Protein AF-A0A954YFP0-F1 (afdb_monomer)

pLDDT: mean 92.9, std 5.34, range [71.69, 98.5]

Sequence (190 aa):
MIELIEVSQQFAGTQALDRLSLRVAPGQTTVLIGPSGCGKSTVLRLVAGLLTPTAGEVRVASELLRADNLLALRRRMGYVIQEGGLFPHLKVERNVSLMARRLGWSQDSITQRIDALCALTHFPADLLTRYPAELSGGQRQRVSLMRALMLDPDILLFDEPLGALDPMVRFEVQQELKSVFETLQKTVLL

Nearest PDB structures (foldseek):
  4mki-assembly1_B  TM=9.103E-01  e=3.342E-15  Caldanaerobacter subterraneus subsp. tengcongensis MB4
  4rfs-assembly1_B  TM=9.242E-01  e=3.417E-13  Levilactobacillus brevis
  4hzi-assembly1_A  TM=8.418E-01  e=1.829E-12  Leptospira interrogans serovar Copenhageni str. Fiocruz L1-130
  1ji0-assembly1_A  TM=8.879E-01  e=1.307E-11  Thermotoga maritima
  4hzu-assembly1_A  TM=9.055E-01  e=9.788E-12  Levilactobacillus brevis

Foldseek 3Di:
DKWWAQFWADDPRRTLDGGDTDDFDFLDADEDDDDPSNCQVVVLCVQLVVDDTPDTFIDDPNHTDDPVCNVVQNLQEQEQAPLLPFDQPDFLLCSQCVVVVVVPHDPVLSVVLVVVLCVLLVADPVRRRPGPVPDDSLNSLSSSVSSSCSSPHLEYEYHPSLVPDDPVSSVVNVVSVVVSSVVSSHGYYD

Secondary structure (DSSP, 8-state):
-EEEEEEEEEETTEEEEEEEEEEE-TT-EE-----TTSSHHHHHHHHTTSS--SEEEEEETTEE--TTTHHHHHHTEEEE-GGGG--TTS-HHHHHHHHHHHTT--HHHHHHHHHHHHHHHT--GGGGGS-GGGS-HHHHHHHHHHHHHTT--SEEEESSTTTTS-HHHHHHHHHHHHHHHHHH--EEE-

Solvent-accessible surface area (backbone atoms only — not comparable to full-atom values): 10460 Å² total; per-residue (Å²): 64,42,38,33,44,46,27,20,35,66,57,98,85,44,76,55,38,77,55,42,66,48,78,43,59,67,47,36,80,44,78,71,83,74,66,90,88,66,30,64,65,55,53,53,34,40,76,68,60,76,41,79,66,73,36,60,48,48,29,48,73,86,37,76,71,42,88,88,51,42,69,65,54,47,56,38,40,13,66,30,42,57,93,30,73,70,54,68,92,34,32,41,53,52,50,32,40,46,64,50,54,74,72,64,53,51,71,67,62,49,51,55,50,49,53,54,40,25,65,72,59,73,46,65,74,86,53,36,78,35,39,56,86,80,44,54,67,67,52,40,41,44,49,22,49,37,31,25,47,59,70,65,30,57,32,38,40,38,36,61,73,54,73,87,45,59,75,68,60,32,52,54,54,51,55,51,51,49,53,48,48,70,72,65,50,39,18,32,43,58

Structure (mmCIF, N/CA/C/O backbone):
data_AF-A0A954YFP0-F1
#
_entry.id   AF-A0A954YFP0-F1
#
loop_
_atom_site.group_PDB
_atom_site.id
_atom_site.type_symbol
_atom_site.label_atom_id
_atom_site.label_alt_id
_atom_site.label_comp_id
_atom_site.label_asym_id
_atom_site.label_entity_id
_atom_site.label_seq_id
_atom_site.pdbx_PDB_ins_code
_atom_site.Cartn_x
_atom_site.Cartn_y
_atom_site.Cartn_z
_atom_site.occupancy
_atom_site.B_iso_or_equiv
_atom_site.auth_seq_id
_atom_site.auth_comp_id
_atom_site.auth_asym_id
_atom_site.auth_atom_id
_atom_site.pdbx_PDB_model_num
ATOM 1 N N . MET A 1 1 ? -14.434 -4.688 -2.788 1.00 91.19 1 MET A N 1
ATOM 2 C CA . MET A 1 1 ? -15.223 -4.314 -1.591 1.00 91.19 1 MET A CA 1
ATOM 3 C C . MET A 1 1 ? -14.356 -4.513 -0.363 1.00 91.19 1 MET A C 1
ATOM 5 O O . MET A 1 1 ? -13.660 -5.523 -0.305 1.00 91.19 1 MET A O 1
ATOM 9 N N . ILE A 1 2 ? -14.389 -3.566 0.572 1.00 96.88 2 ILE A N 1
ATOM 10 C CA . ILE A 1 2 ? -13.767 -3.675 1.900 1.00 96.88 2 ILE A CA 1
ATOM 11 C C . ILE A 1 2 ? -14.887 -3.533 2.927 1.00 96.88 2 ILE A C 1
ATOM 13 O O . ILE A 1 2 ? -15.756 -2.675 2.762 1.00 96.88 2 ILE A O 1
ATOM 17 N N . GLU A 1 3 ? -14.879 -4.360 3.963 1.00 97.56 3 GLU A N 1
ATOM 18 C CA . GLU A 1 3 ? -15.872 -4.313 5.030 1.00 97.56 3 GLU A CA 1
ATOM 19 C C . GLU A 1 3 ? -15.207 -4.595 6.381 1.00 97.56 3 GLU A C 1
ATOM 21 O O . GLU A 1 3 ? -14.496 -5.584 6.542 1.00 97.56 3 GLU A O 1
ATOM 26 N N . LEU A 1 4 ? -15.411 -3.702 7.342 1.00 97.94 4 LEU A N 1
ATOM 27 C CA . LEU A 1 4 ? -15.085 -3.889 8.749 1.00 97.94 4 LEU A CA 1
ATOM 28 C C . LEU A 1 4 ? -16.413 -3.994 9.492 1.00 97.94 4 LEU A C 1
ATOM 30 O O . LEU A 1 4 ? -17.282 -3.143 9.297 1.00 97.94 4 LEU A O 1
ATOM 34 N N . ILE A 1 5 ? -16.568 -5.034 10.306 1.00 98.06 5 ILE A N 1
ATOM 35 C CA . ILE A 1 5 ? -17.799 -5.337 11.039 1.00 98.06 5 ILE A CA 1
ATOM 36 C C . ILE A 1 5 ? -17.474 -5.321 12.529 1.00 98.06 5 ILE A C 1
ATOM 38 O O . ILE A 1 5 ? -16.801 -6.231 13.018 1.00 98.06 5 ILE A O 1
ATOM 42 N N . GLU A 1 6 ? -17.942 -4.282 13.227 1.00 97.88 6 GLU A N 1
ATOM 43 C CA . GLU A 1 6 ? -17.778 -4.088 14.676 1.00 97.88 6 GLU A CA 1
ATOM 44 C C . GLU A 1 6 ? -16.324 -4.281 15.145 1.00 97.88 6 GLU A C 1
ATOM 46 O O . GLU A 1 6 ? -16.048 -4.891 16.180 1.00 97.88 6 GLU A O 1
ATOM 51 N N . VAL A 1 7 ? -15.366 -3.782 14.359 1.00 97.75 7 VAL A N 1
ATOM 52 C CA . VAL A 1 7 ? -13.942 -4.028 14.589 1.00 97.75 7 VAL A CA 1
ATOM 53 C C . VAL A 1 7 ? -13.423 -3.196 15.753 1.00 97.75 7 VAL A C 1
ATOM 55 O O . VAL A 1 7 ? -13.444 -1.965 15.719 1.00 97.75 7 VAL A O 1
ATOM 58 N N . SER A 1 8 ? -12.858 -3.876 16.747 1.00 97.38 8 SER A N 1
ATOM 59 C CA . SER A 1 8 ? -12.109 -3.253 17.837 1.00 97.38 8 SER A CA 1
ATOM 60 C C . SER A 1 8 ? -10.636 -3.625 17.757 1.00 97.38 8 SER A C 1
ATOM 62 O O . SER A 1 8 ? -10.276 -4.773 17.472 1.00 97.38 8 SER A O 1
ATOM 64 N N . GLN A 1 9 ? -9.771 -2.666 18.078 1.00 97.06 9 GLN A N 1
ATOM 65 C CA . GLN A 1 9 ? -8.329 -2.873 18.170 1.00 97.06 9 GLN A CA 1
ATOM 66 C C . GLN A 1 9 ? -7.787 -2.257 19.452 1.00 97.06 9 GLN A C 1
ATOM 68 O O . GLN A 1 9 ? -7.984 -1.067 19.706 1.00 97.06 9 GLN A O 1
ATOM 73 N N . GLN A 1 10 ? -7.046 -3.054 20.220 1.00 95.31 10 GLN A N 1
ATOM 74 C CA . GLN A 1 10 ? -6.359 -2.613 21.430 1.00 95.31 10 GLN A CA 1
ATOM 75 C C . GLN A 1 10 ? -4.853 -2.872 21.333 1.00 95.31 10 GLN A C 1
ATOM 77 O O . GLN A 1 10 ? -4.416 -3.863 20.743 1.00 95.31 10 GLN A O 1
ATOM 82 N N . PHE A 1 11 ? -4.060 -1.988 21.935 1.00 93.75 11 PHE A N 1
ATOM 83 C CA . PHE A 1 11 ? -2.613 -2.135 22.088 1.00 93.75 11 PHE A CA 1
ATOM 84 C C . PHE A 1 11 ? -2.238 -1.898 23.546 1.00 93.75 11 PHE A C 1
ATOM 86 O O . PHE A 1 11 ? -2.422 -0.794 24.049 1.00 93.75 11 PHE A O 1
ATOM 93 N N . ALA A 1 12 ? -1.723 -2.930 24.222 1.00 91.00 12 ALA A N 1
ATOM 94 C CA . ALA A 1 12 ? -1.294 -2.851 25.624 1.00 91.00 12 ALA A CA 1
ATOM 95 C C . ALA A 1 12 ? -2.326 -2.170 26.558 1.00 91.00 12 ALA A C 1
ATOM 97 O O . ALA A 1 12 ? -1.966 -1.364 27.409 1.00 91.00 12 ALA A O 1
ATOM 98 N N . GLY A 1 13 ? -3.618 -2.471 26.373 1.00 87.00 13 GLY A N 1
ATOM 99 C CA . GLY A 1 13 ? -4.722 -1.903 27.160 1.00 87.00 13 GLY A CA 1
ATOM 100 C C . GLY A 1 13 ? -5.294 -0.579 26.637 1.00 87.00 13 GLY A C 1
ATOM 101 O O . GLY A 1 13 ? -6.387 -0.196 27.043 1.00 87.00 13 GLY A O 1
ATOM 102 N N . THR A 1 14 ? -4.631 0.093 25.694 1.00 91.56 14 THR A N 1
ATOM 103 C CA . THR A 1 14 ? -5.162 1.299 25.044 1.00 91.56 14 THR A CA 1
ATOM 104 C C . THR A 1 14 ? -6.056 0.919 23.870 1.00 91.56 14 THR A C 1
ATOM 106 O O . THR A 1 14 ? -5.619 0.235 22.940 1.00 91.56 14 THR A O 1
ATOM 109 N N . GLN A 1 15 ? -7.304 1.384 23.884 1.00 92.88 15 GLN A N 1
ATOM 110 C CA . GLN A 1 15 ? -8.250 1.164 22.794 1.00 92.88 15 GLN A CA 1
ATOM 111 C C . GLN A 1 15 ? -7.979 2.134 21.639 1.00 92.88 15 GLN A C 1
ATOM 113 O O . GLN A 1 15 ? -8.185 3.337 21.764 1.00 92.88 15 GLN A O 1
ATOM 118 N N . ALA A 1 16 ? -7.501 1.602 20.512 1.00 94.44 16 ALA A N 1
ATOM 119 C CA . ALA A 1 16 ? -7.231 2.373 19.300 1.00 94.44 16 ALA A CA 1
ATOM 120 C C . ALA A 1 16 ? -8.448 2.449 18.368 1.00 94.44 16 ALA A C 1
ATOM 122 O O . ALA A 1 16 ? -8.596 3.433 17.650 1.00 94.44 16 ALA A O 1
ATOM 123 N N . LEU A 1 17 ? -9.297 1.416 18.366 1.00 96.50 17 LEU A N 1
ATOM 124 C CA . LEU A 1 17 ? -10.583 1.380 17.667 1.00 96.50 17 LEU A CA 1
ATOM 125 C C . LEU A 1 17 ? -11.627 0.717 18.576 1.00 96.50 17 LEU A C 1
ATOM 127 O O . LEU A 1 17 ? -11.336 -0.316 19.188 1.00 96.50 17 LEU A O 1
ATOM 131 N N . ASP A 1 18 ? -12.827 1.293 18.644 1.00 96.25 18 ASP A N 1
ATOM 132 C CA . ASP A 1 18 ? -13.985 0.729 19.348 1.00 96.25 18 ASP A CA 1
ATOM 133 C C . ASP A 1 18 ? -15.116 0.457 18.359 1.00 96.25 18 ASP A C 1
ATOM 135 O O . ASP A 1 18 ? -15.689 1.404 17.822 1.00 96.25 18 ASP A O 1
ATOM 139 N N . ARG A 1 19 ? -15.417 -0.826 18.119 1.00 96.69 19 ARG A N 1
ATOM 140 C CA . ARG A 1 19 ? -16.578 -1.298 17.344 1.00 96.69 19 ARG A CA 1
ATOM 141 C C . ARG A 1 19 ? -16.801 -0.534 16.035 1.00 96.69 19 ARG A C 1
ATOM 143 O O . ARG A 1 19 ? -17.904 -0.111 15.703 1.00 96.69 19 ARG A O 1
ATOM 150 N N . LEU A 1 20 ? -15.730 -0.346 15.269 1.00 97.31 20 LEU A N 1
ATOM 151 C CA . LEU A 1 20 ? -15.788 0.342 13.989 1.00 97.31 20 LEU A CA 1
ATOM 152 C C . LEU A 1 20 ? -16.456 -0.549 12.936 1.00 97.31 20 LEU A C 1
ATOM 154 O O . LEU A 1 20 ? -15.921 -1.597 12.569 1.00 97.31 20 LEU A O 1
ATOM 158 N N . SER A 1 21 ? -17.566 -0.064 12.386 1.00 97.62 21 SER A N 1
ATOM 159 C CA . SER A 1 21 ? -18.214 -0.637 11.208 1.00 97.62 21 SER A CA 1
ATOM 160 C C . SER A 1 21 ? -18.033 0.298 10.007 1.00 97.62 21 SER A C 1
ATOM 162 O O . SER A 1 21 ? -18.412 1.468 10.051 1.00 97.62 21 SER A O 1
ATOM 164 N N . LEU A 1 22 ? -17.417 -0.200 8.932 1.00 96.69 22 LEU A N 1
ATOM 165 C CA . LEU A 1 22 ? -17.101 0.569 7.723 1.00 96.69 22 LEU A CA 1
ATOM 166 C C . LEU A 1 22 ? -17.274 -0.312 6.489 1.00 96.69 22 LEU A C 1
ATOM 168 O O . LEU A 1 22 ? -16.746 -1.418 6.437 1.00 96.69 22 LEU A O 1
ATOM 172 N N . ARG A 1 23 ? -17.933 0.210 5.454 1.00 96.75 23 ARG A N 1
ATOM 173 C CA . ARG A 1 23 ? -18.075 -0.465 4.162 1.00 96.75 23 ARG A CA 1
ATOM 174 C C . ARG A 1 23 ? -17.600 0.436 3.030 1.00 96.75 23 ARG A C 1
ATOM 176 O O . ARG A 1 23 ? -18.064 1.563 2.898 1.00 96.75 23 ARG A O 1
ATOM 183 N N . VAL A 1 24 ? -16.704 -0.084 2.195 1.00 96.25 24 VAL A N 1
ATOM 184 C CA . VAL A 1 24 ? -16.186 0.581 0.991 1.00 96.25 24 VAL A CA 1
ATOM 185 C C . VAL A 1 24 ? -16.615 -0.213 -0.237 1.00 96.25 24 VAL A C 1
ATOM 187 O O . VAL A 1 24 ? -16.258 -1.392 -0.397 1.00 96.25 24 VAL A O 1
ATOM 190 N N . ALA A 1 25 ? -17.396 0.428 -1.106 1.00 93.94 25 ALA A N 1
ATOM 191 C CA . ALA A 1 25 ? -17.883 -0.189 -2.329 1.00 93.94 25 ALA A CA 1
ATOM 192 C C . ALA A 1 25 ? -16.7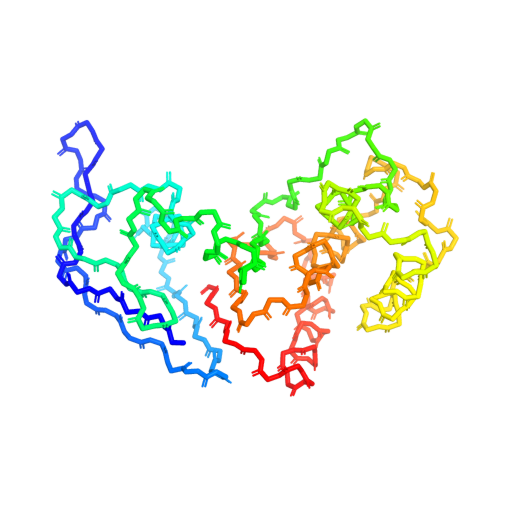39 -0.411 -3.342 1.00 93.94 25 ALA A C 1
ATOM 194 O O . ALA A 1 25 ? -15.752 0.324 -3.333 1.00 93.94 25 ALA A O 1
ATOM 195 N N . PRO A 1 26 ? -16.830 -1.435 -4.212 1.00 93.69 26 PRO A N 1
ATOM 196 C CA . PRO A 1 26 ? -15.885 -1.604 -5.313 1.00 93.69 26 PRO A CA 1
ATOM 197 C C . PRO A 1 26 ? -15.792 -0.351 -6.196 1.00 93.69 26 PRO A C 1
ATOM 199 O O . PRO A 1 26 ? -16.815 0.259 -6.490 1.00 93.69 26 PRO A O 1
ATOM 202 N N . GLY A 1 27 ? -14.579 0.010 -6.623 1.00 91.88 27 GLY A N 1
ATOM 203 C CA . GLY A 1 27 ? -14.341 1.134 -7.543 1.00 91.88 27 GLY A CA 1
ATOM 204 C C . GLY A 1 27 ? -14.566 2.525 -6.940 1.00 91.88 27 GLY A C 1
ATOM 205 O O . GLY A 1 27 ? -14.534 3.519 -7.659 1.00 91.88 27 GLY A O 1
ATOM 206 N N . GLN A 1 28 ? -14.807 2.607 -5.629 1.00 91.75 28 GLN A N 1
ATOM 207 C CA . GLN A 1 28 ? -14.973 3.866 -4.914 1.00 91.75 28 GLN A CA 1
ATOM 208 C C . GLN A 1 28 ? -13.657 4.299 -4.263 1.00 91.75 28 GLN A C 1
ATOM 210 O O . GLN A 1 28 ? -12.921 3.472 -3.720 1.00 91.75 28 GLN A O 1
ATOM 215 N N . THR A 1 29 ? -13.419 5.609 -4.249 1.00 92.00 29 THR A N 1
ATOM 216 C CA . THR A 1 29 ? -12.404 6.249 -3.408 1.00 92.00 29 THR A CA 1
ATOM 217 C C . THR A 1 29 ? -13.037 6.720 -2.103 1.00 92.00 29 THR A C 1
ATOM 219 O O . THR A 1 29 ? -13.922 7.576 -2.115 1.00 92.00 29 THR A O 1
ATOM 222 N N . THR A 1 30 ? -12.571 6.181 -0.979 1.00 94.12 30 THR A N 1
ATOM 223 C CA . THR A 1 30 ? -13.007 6.545 0.374 1.00 94.12 30 THR A CA 1
ATOM 224 C C . THR A 1 30 ? -11.842 7.143 1.151 1.00 94.12 30 THR A C 1
ATOM 226 O O . THR A 1 30 ? -10.769 6.548 1.206 1.00 94.12 30 THR A O 1
ATOM 229 N N . VAL A 1 31 ? -12.070 8.304 1.769 1.00 92.69 31 VAL A N 1
ATO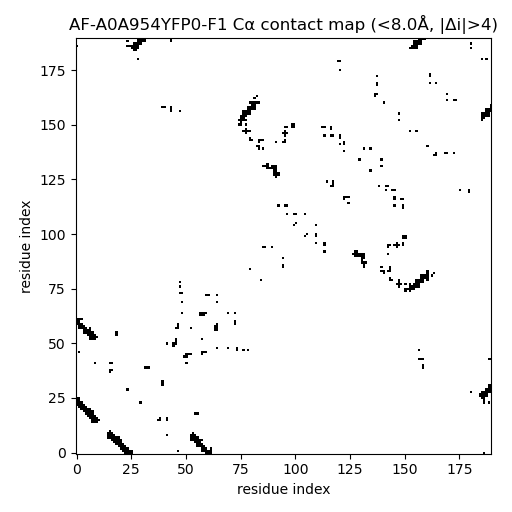M 230 C CA . VAL A 1 31 ? -11.064 9.037 2.552 1.00 92.69 31 VAL A CA 1
ATOM 231 C C . VAL A 1 31 ? -11.420 8.991 4.040 1.00 92.69 31 VAL A C 1
ATOM 233 O O . VAL A 1 31 ? -12.515 9.392 4.432 1.00 92.69 31 VAL A O 1
ATOM 236 N N . LEU A 1 32 ? -10.487 8.541 4.871 1.00 93.06 32 LEU A N 1
ATOM 237 C CA . LEU A 1 32 ? -10.526 8.563 6.325 1.00 93.06 32 LEU A CA 1
ATOM 238 C C . LEU A 1 32 ? -9.911 9.875 6.819 1.00 93.06 32 LEU A C 1
ATOM 240 O O . LEU A 1 32 ? -8.703 10.093 6.752 1.00 93.06 32 LEU A O 1
ATOM 244 N N . ILE A 1 33 ? -10.744 10.759 7.362 1.00 91.50 33 ILE A N 1
ATOM 245 C CA . ILE A 1 33 ? -10.304 12.050 7.899 1.00 91.50 33 ILE A CA 1
ATOM 246 C C . ILE A 1 33 ? -10.414 12.024 9.420 1.00 91.50 33 ILE A C 1
ATOM 248 O O . ILE A 1 33 ? -11.424 11.608 9.979 1.00 91.50 33 ILE A O 1
ATOM 252 N N . GLY A 1 34 ? -9.372 12.499 10.095 1.00 90.44 34 GLY A N 1
ATOM 253 C CA . GLY A 1 34 ? -9.382 12.672 11.541 1.00 90.44 34 GLY A CA 1
ATOM 254 C C . GLY A 1 34 ? -8.023 13.113 12.088 1.00 90.44 34 GLY A C 1
ATOM 255 O O . GLY A 1 34 ? -7.026 13.049 11.357 1.00 90.44 34 GLY A O 1
ATOM 256 N N . PRO A 1 35 ? -7.958 13.549 13.359 1.00 90.00 35 PRO A N 1
ATOM 257 C CA . PRO A 1 35 ? -6.724 13.999 14.004 1.00 90.00 35 PRO A CA 1
ATOM 258 C C . PRO A 1 35 ? -5.595 12.959 13.978 1.00 90.00 35 PRO A C 1
ATOM 260 O O . PRO A 1 35 ? -5.821 11.763 13.764 1.00 90.00 35 PRO A O 1
ATOM 263 N N . SER A 1 36 ? -4.357 13.397 14.216 1.00 85.88 36 SER A N 1
ATOM 264 C CA . SER A 1 36 ? -3.248 12.458 14.424 1.00 85.88 36 SER A CA 1
ATOM 265 C C . SER A 1 36 ? -3.558 11.529 15.605 1.00 85.88 36 SER A C 1
ATOM 267 O O . SER A 1 36 ? -4.124 11.961 16.607 1.00 85.88 36 SER A O 1
ATOM 269 N N . GLY A 1 37 ? -3.250 10.239 15.460 1.00 86.19 37 GLY A N 1
ATOM 270 C CA . GLY A 1 37 ? -3.505 9.230 16.493 1.00 86.19 37 GLY A CA 1
ATOM 271 C C . GLY A 1 37 ? -4.939 8.690 16.578 1.00 86.19 37 GLY A C 1
ATOM 272 O O . GLY A 1 37 ? -5.174 7.774 17.355 1.00 86.19 37 GLY A O 1
ATOM 273 N N . CYS A 1 38 ? -5.892 9.152 15.757 1.00 90.31 38 CYS A N 1
ATOM 274 C CA . CYS A 1 38 ? -7.288 8.683 15.822 1.00 90.31 38 CYS A CA 1
ATOM 275 C C . CYS A 1 38 ? -7.545 7.283 15.215 1.00 90.31 38 CYS A C 1
ATOM 277 O O . CYS A 1 38 ? -8.695 6.894 15.041 1.00 90.31 38 CYS A O 1
ATOM 279 N N . GLY A 1 39 ? -6.497 6.541 14.836 1.00 92.38 39 GLY A N 1
ATOM 280 C CA . GLY A 1 39 ? -6.618 5.154 14.368 1.00 92.38 39 GLY A CA 1
ATOM 281 C C . GLY A 1 39 ? -6.721 4.937 12.850 1.00 92.38 39 GLY A C 1
ATOM 282 O O . GLY A 1 39 ? -6.902 3.798 12.434 1.00 92.38 39 GLY A O 1
ATOM 283 N N . LYS A 1 40 ? -6.541 5.962 12.002 1.00 94.19 40 LYS A N 1
ATOM 284 C CA . LYS A 1 40 ? -6.577 5.822 10.521 1.00 94.19 40 LYS A CA 1
ATOM 285 C C . LYS A 1 40 ? -5.620 4.743 10.000 1.00 94.19 40 LYS A C 1
ATOM 287 O O . LYS A 1 40 ? -6.048 3.782 9.365 1.00 94.19 40 LYS A O 1
ATOM 292 N N . SER A 1 41 ? -4.340 4.841 10.357 1.00 93.12 41 SER A N 1
ATOM 293 C CA . SER A 1 41 ? -3.328 3.845 9.986 1.00 93.12 41 SER A CA 1
ATOM 294 C C . SER A 1 41 ? -3.634 2.468 10.583 1.00 93.12 41 SER A C 1
ATOM 296 O O . SER A 1 41 ? -3.326 1.447 9.975 1.00 93.12 41 SER A O 1
ATOM 298 N N . THR A 1 42 ? -4.293 2.407 11.747 1.00 95.44 42 THR A N 1
ATOM 299 C CA . THR A 1 42 ? -4.762 1.145 12.341 1.00 95.44 42 THR A CA 1
ATOM 300 C C . THR A 1 42 ? -5.808 0.476 11.451 1.00 95.44 42 THR A C 1
ATOM 302 O O . THR A 1 42 ? -5.684 -0.717 11.181 1.00 95.44 42 THR A O 1
ATOM 305 N N . VAL A 1 43 ? -6.783 1.232 10.934 1.00 96.50 43 VAL A N 1
ATOM 306 C CA . VAL A 1 43 ? -7.788 0.728 9.981 1.00 96.50 43 VAL A CA 1
ATOM 307 C C . VAL A 1 43 ? -7.114 0.185 8.721 1.00 96.50 43 VAL A C 1
ATOM 309 O O . VAL A 1 43 ? -7.376 -0.950 8.330 1.00 96.50 43 VAL A O 1
ATOM 312 N N . LEU A 1 44 ? -6.193 0.942 8.119 1.00 96.00 44 LEU A N 1
ATOM 313 C CA . LEU A 1 44 ? -5.474 0.505 6.915 1.00 96.00 44 LEU A CA 1
ATOM 314 C C . LEU A 1 44 ? -4.667 -0.778 7.153 1.00 96.00 44 LEU A C 1
ATOM 316 O O . LEU A 1 44 ? -4.712 -1.702 6.340 1.00 96.00 44 LEU A O 1
ATOM 320 N N . ARG A 1 45 ? -3.969 -0.876 8.290 1.00 94.94 45 ARG A N 1
ATOM 321 C CA . ARG A 1 45 ? -3.190 -2.067 8.663 1.00 94.94 45 ARG A CA 1
ATOM 322 C C . ARG A 1 45 ? -4.070 -3.286 8.935 1.00 94.94 45 ARG A C 1
ATOM 324 O O . ARG A 1 45 ? -3.652 -4.395 8.612 1.00 94.94 45 ARG A O 1
ATOM 331 N N . LEU A 1 46 ? -5.270 -3.102 9.485 1.00 96.50 46 LEU A N 1
ATOM 332 C CA . LEU A 1 46 ? -6.261 -4.172 9.636 1.00 96.50 46 LEU A CA 1
ATOM 333 C C . LEU A 1 46 ? -6.751 -4.670 8.270 1.00 96.50 46 LEU A C 1
ATOM 335 O O . LEU A 1 46 ? -6.750 -5.872 8.025 1.00 96.50 46 LEU A O 1
ATOM 339 N N . VAL A 1 47 ? -7.078 -3.760 7.346 1.00 96.69 47 VAL A N 1
ATOM 340 C CA . VAL A 1 47 ? -7.495 -4.112 5.975 1.00 96.69 47 VAL A CA 1
ATOM 341 C C . VAL A 1 47 ? -6.377 -4.817 5.199 1.00 96.69 47 VAL A C 1
ATOM 343 O O . VAL A 1 47 ? -6.633 -5.800 4.509 1.00 96.69 47 VAL A O 1
ATOM 346 N N . ALA A 1 48 ? -5.124 -4.380 5.356 1.00 95.06 48 ALA A N 1
ATOM 347 C CA . ALA A 1 48 ? -3.946 -5.040 4.781 1.00 95.06 48 ALA A CA 1
ATOM 348 C C . ALA A 1 48 ? -3.606 -6.393 5.452 1.00 95.06 48 ALA A C 1
ATOM 350 O O . ALA A 1 48 ? -2.660 -7.089 5.048 1.00 95.06 48 ALA A O 1
ATOM 351 N N . GLY A 1 49 ? -4.323 -6.746 6.525 1.00 94.69 49 GLY A N 1
ATOM 352 C CA . GLY A 1 49 ? -4.070 -7.915 7.360 1.00 94.69 49 GLY A CA 1
ATOM 353 C C . GLY A 1 49 ? -2.703 -7.891 8.041 1.00 94.69 49 GLY A C 1
ATOM 354 O O . GLY A 1 49 ? -2.115 -8.942 8.273 1.00 94.69 49 GLY A O 1
ATOM 355 N N . LEU A 1 50 ? -2.125 -6.709 8.266 1.00 93.44 50 LEU A N 1
ATOM 356 C CA . LEU A 1 50 ? -0.900 -6.512 9.052 1.00 93.44 50 LEU A CA 1
ATOM 357 C C . LEU A 1 50 ? -1.178 -6.558 10.558 1.00 93.44 50 LEU A C 1
ATOM 359 O O . LEU A 1 50 ? -0.260 -6.767 11.347 1.00 93.44 50 LEU A O 1
ATOM 363 N N . LEU A 1 51 ? -2.439 -6.367 10.939 1.00 94.75 51 LEU A N 1
ATOM 364 C CA . LEU A 1 51 ? -2.952 -6.533 12.288 1.00 94.75 51 LEU A CA 1
ATOM 365 C C . LEU A 1 51 ? -4.120 -7.516 12.261 1.00 94.75 51 LEU A C 1
ATOM 367 O O . LEU A 1 51 ? -4.889 -7.542 11.299 1.00 94.75 51 LEU A O 1
ATOM 371 N N . THR A 1 52 ? -4.264 -8.276 13.341 1.00 93.94 52 THR A N 1
ATOM 372 C CA . THR A 1 52 ? -5.468 -9.062 13.613 1.00 93.94 52 THR A CA 1
ATOM 373 C C . THR A 1 52 ? -6.352 -8.249 14.556 1.00 93.94 52 THR A C 1
ATOM 375 O O . THR A 1 52 ? -5.834 -7.801 15.584 1.00 93.94 52 THR A O 1
ATOM 378 N N . PRO A 1 53 ? -7.645 -8.048 14.239 1.00 96.06 53 PRO A N 1
ATOM 379 C CA . PRO A 1 53 ? -8.550 -7.331 15.127 1.00 96.06 53 PRO A CA 1
ATOM 380 C C . PRO A 1 53 ? -8.657 -8.043 16.478 1.00 96.06 53 PRO A C 1
ATOM 382 O O . PRO A 1 53 ? -8.672 -9.272 16.546 1.00 96.06 53 PRO A O 1
ATOM 385 N N . THR A 1 54 ? -8.760 -7.275 17.562 1.00 96.38 54 THR A N 1
ATOM 386 C CA . THR A 1 54 ? -9.023 -7.841 18.899 1.00 96.38 54 THR A CA 1
ATOM 387 C C . THR A 1 54 ? -10.462 -8.339 19.053 1.00 96.38 54 THR A C 1
ATOM 389 O O . THR A 1 54 ? -10.707 -9.266 19.818 1.00 96.38 54 THR A O 1
ATOM 392 N N . ALA A 1 55 ? -11.404 -7.748 18.312 1.00 97.12 55 ALA A N 1
ATOM 393 C CA . ALA A 1 55 ? -12.782 -8.211 18.166 1.00 97.12 55 ALA A CA 1
ATOM 394 C C . ALA A 1 55 ? -13.354 -7.733 16.821 1.00 97.12 55 ALA A C 1
ATOM 396 O O . ALA A 1 55 ? -12.836 -6.775 16.242 1.00 97.12 55 ALA A O 1
ATOM 397 N N . GLY A 1 56 ? -14.425 -8.377 16.353 1.00 97.12 56 GLY A N 1
ATOM 398 C CA . GLY A 1 56 ? -15.044 -8.093 15.057 1.00 97.12 56 GLY A CA 1
ATOM 399 C C . GLY A 1 56 ? -14.345 -8.790 13.888 1.00 97.12 56 GLY A C 1
ATOM 400 O O . GLY A 1 56 ? -13.469 -9.636 14.073 1.00 97.12 56 GLY A O 1
ATOM 401 N N . GLU A 1 57 ? -14.748 -8.444 12.668 1.00 97.25 57 GLU A N 1
ATOM 402 C CA . GLU A 1 57 ? -14.279 -9.095 11.440 1.00 97.25 57 GLU A CA 1
ATOM 403 C C . GLU A 1 57 ? -13.855 -8.080 10.376 1.00 97.25 57 GLU A C 1
ATOM 405 O O . GLU A 1 57 ? -14.475 -7.030 10.208 1.00 97.25 57 GLU A O 1
ATOM 410 N N . VAL A 1 58 ? -12.825 -8.432 9.604 1.00 97.69 58 VAL A N 1
ATOM 411 C CA . VAL A 1 58 ? -12.396 -7.681 8.418 1.00 97.69 58 VAL A CA 1
ATOM 412 C C . VAL A 1 58 ? -12.597 -8.562 7.193 1.00 97.69 58 VAL A C 1
ATOM 414 O O . VAL A 1 58 ? -12.076 -9.675 7.135 1.00 97.69 58 VAL A O 1
ATOM 417 N N . ARG A 1 59 ? -13.331 -8.067 6.199 1.00 96.56 59 ARG A N 1
ATOM 418 C CA . ARG A 1 59 ? -13.556 -8.740 4.920 1.00 96.56 59 ARG A CA 1
ATOM 419 C C . ARG A 1 59 ? -13.010 -7.908 3.777 1.00 96.56 59 ARG A C 1
ATOM 421 O O . ARG A 1 59 ? -13.219 -6.696 3.705 1.00 96.56 59 ARG A O 1
ATOM 428 N N . VAL A 1 60 ? -12.337 -8.571 2.848 1.00 95.06 60 VAL A N 1
ATOM 429 C CA . VAL A 1 60 ? -11.784 -7.943 1.653 1.00 95.06 60 VAL A CA 1
ATOM 430 C C . VAL A 1 60 ? -12.110 -8.786 0.436 1.00 95.06 60 VAL A C 1
ATOM 432 O O . VAL A 1 60 ? -11.985 -10.001 0.467 1.00 95.06 60 VAL A O 1
ATOM 435 N N . ALA A 1 61 ? -12.571 -8.136 -0.634 1.00 90.19 61 ALA A N 1
ATOM 436 C CA . ALA A 1 61 ? -13.087 -8.810 -1.826 1.00 90.19 61 ALA A CA 1
ATOM 437 C C . ALA A 1 61 ? -14.184 -9.845 -1.496 1.00 90.19 61 ALA A C 1
ATOM 439 O O . ALA A 1 61 ? -14.274 -10.886 -2.136 1.00 90.19 61 ALA A O 1
ATOM 440 N N . SER A 1 62 ? -15.019 -9.529 -0.498 1.00 89.69 62 SER A N 1
ATOM 441 C CA . SER A 1 62 ? -16.072 -10.402 0.047 1.00 89.69 62 SER A CA 1
ATOM 442 C C . SER A 1 62 ? -15.572 -11.677 0.740 1.00 89.69 62 SER A C 1
ATOM 444 O O . SER A 1 62 ? -16.381 -12.520 1.119 1.00 89.69 62 SER A O 1
ATOM 446 N N . GLU A 1 63 ? -14.266 -11.798 0.976 1.00 93.75 63 GLU A N 1
ATOM 447 C CA . GLU A 1 63 ? -13.655 -12.892 1.727 1.00 93.75 63 GLU A CA 1
ATOM 448 C C . GLU A 1 63 ? -13.285 -12.426 3.137 1.00 93.75 63 GLU A C 1
ATOM 450 O O . GLU A 1 63 ? -12.727 -11.343 3.321 1.00 93.75 63 GLU A O 1
ATOM 455 N N . LEU A 1 64 ? -13.574 -13.246 4.148 1.00 95.69 64 LEU A N 1
ATOM 456 C CA . LEU A 1 64 ? -13.127 -12.995 5.518 1.00 95.69 64 LEU A CA 1
ATOM 457 C C . LEU A 1 64 ? -11.606 -13.141 5.605 1.00 95.69 64 LEU A C 1
ATOM 459 O O . LEU A 1 64 ? -11.059 -14.161 5.185 1.00 95.69 64 LEU A O 1
ATOM 463 N N . LEU A 1 65 ? -10.930 -12.135 6.156 1.00 94.62 65 LEU A N 1
ATOM 464 C CA . LEU A 1 65 ? -9.476 -12.107 6.257 1.00 94.62 65 LEU A CA 1
ATOM 465 C C . LEU A 1 65 ? -9.006 -13.102 7.326 1.00 94.62 65 LEU A C 1
ATOM 467 O O . LEU A 1 65 ? -9.313 -12.963 8.510 1.00 94.62 65 LEU A O 1
ATOM 471 N N . ARG A 1 66 ? -8.264 -14.124 6.895 1.00 93.00 66 ARG A N 1
ATOM 472 C CA . ARG A 1 66 ? -7.763 -15.226 7.724 1.00 93.00 66 ARG A CA 1
ATOM 473 C C . ARG A 1 66 ? -6.318 -15.552 7.346 1.00 93.00 66 ARG A C 1
ATOM 475 O O . ARG A 1 66 ? -5.821 -15.146 6.300 1.00 93.00 66 ARG A O 1
ATOM 482 N N . ALA A 1 67 ? -5.608 -16.271 8.212 1.00 90.25 67 ALA A N 1
ATOM 483 C CA . ALA A 1 67 ? -4.187 -16.562 8.004 1.00 90.25 67 ALA A CA 1
ATOM 484 C C . ALA A 1 67 ? -3.906 -17.387 6.729 1.00 90.25 67 ALA A C 1
ATOM 486 O O . ALA A 1 67 ? -2.858 -17.219 6.108 1.00 90.25 67 ALA A O 1
ATOM 487 N N . ASP A 1 68 ? -4.841 -18.247 6.330 1.00 92.69 68 ASP A N 1
ATOM 488 C CA . ASP A 1 68 ? -4.763 -19.140 5.172 1.00 92.69 68 ASP A CA 1
ATOM 489 C C . ASP A 1 68 ? -4.965 -18.422 3.824 1.00 92.69 68 ASP A C 1
ATOM 491 O O . ASP A 1 68 ? -4.281 -18.754 2.855 1.00 92.69 68 ASP A O 1
ATOM 495 N N . ASN A 1 69 ? -5.830 -17.402 3.752 1.00 93.75 69 ASN A N 1
ATOM 496 C CA . ASN A 1 69 ? -6.075 -16.630 2.522 1.00 93.75 69 ASN A CA 1
ATOM 497 C C . ASN A 1 69 ? -5.298 -15.301 2.430 1.00 93.75 69 ASN A C 1
ATOM 499 O O . ASN A 1 69 ? -5.238 -14.686 1.360 1.00 93.75 69 ASN A O 1
ATOM 503 N N . LEU A 1 70 ? -4.639 -14.871 3.511 1.00 93.50 70 LEU A N 1
ATOM 504 C CA . LEU A 1 70 ? -3.971 -13.570 3.623 1.00 93.50 70 LEU A CA 1
ATOM 505 C C . LEU A 1 70 ? -2.980 -13.271 2.490 1.00 93.50 70 LEU A C 1
ATOM 507 O O . LEU A 1 70 ? -2.939 -12.156 1.968 1.00 93.50 70 LEU A O 1
ATOM 511 N N . LEU A 1 71 ? -2.165 -14.251 2.092 1.00 93.25 71 LEU A N 1
ATOM 512 C CA . LEU A 1 71 ? -1.187 -14.058 1.017 1.00 93.25 71 LEU A CA 1
ATOM 513 C C . LEU A 1 71 ? -1.852 -13.852 -0.347 1.00 93.25 71 LEU A C 1
ATOM 515 O O . LEU A 1 71 ? -1.343 -13.068 -1.148 1.00 93.25 71 LEU A O 1
ATOM 519 N N . ALA A 1 72 ? -2.962 -14.541 -0.614 1.00 93.44 72 ALA A N 1
ATOM 520 C CA . ALA A 1 72 ? -3.716 -14.380 -1.851 1.00 93.44 72 ALA A CA 1
ATOM 521 C C . ALA A 1 72 ? -4.390 -13.002 -1.896 1.00 93.44 72 ALA A C 1
ATOM 523 O O . ALA A 1 72 ? -4.243 -12.282 -2.884 1.00 93.44 72 ALA A O 1
ATOM 524 N N . LEU A 1 73 ? -5.022 -12.587 -0.793 1.00 94.56 73 LEU A N 1
ATOM 525 C CA . LEU A 1 73 ? -5.651 -11.271 -0.676 1.00 94.56 73 LEU A CA 1
ATOM 526 C C . LEU A 1 73 ? -4.639 -10.128 -0.814 1.00 94.56 73 LEU A C 1
ATOM 528 O O . LEU A 1 73 ? -4.877 -9.195 -1.575 1.00 94.56 73 LEU A O 1
ATOM 532 N N . ARG A 1 74 ? -3.463 -10.224 -0.178 1.00 94.19 74 ARG A N 1
ATOM 533 C CA . ARG A 1 74 ? -2.411 -9.196 -0.292 1.00 94.19 74 ARG A CA 1
ATOM 534 C C . ARG A 1 74 ? -1.877 -9.015 -1.710 1.00 94.19 74 ARG A C 1
ATOM 536 O O . ARG A 1 74 ? -1.429 -7.927 -2.039 1.00 94.19 74 ARG A O 1
ATOM 543 N N . ARG A 1 75 ? -1.924 -10.038 -2.570 1.00 93.88 75 ARG A N 1
ATOM 544 C CA . ARG A 1 75 ? -1.539 -9.892 -3.990 1.00 93.88 75 ARG A CA 1
ATOM 545 C C . ARG A 1 75 ? -2.542 -9.056 -4.785 1.00 93.88 75 ARG A C 1
ATOM 547 O O . ARG A 1 75 ? -2.175 -8.505 -5.813 1.00 93.88 75 ARG A O 1
ATOM 554 N N . ARG A 1 76 ? -3.778 -8.948 -4.293 1.00 93.81 76 ARG A N 1
ATOM 555 C CA . ARG A 1 76 ? -4.860 -8.130 -4.858 1.00 93.81 76 ARG A CA 1
ATOM 556 C C . ARG A 1 76 ? -4.941 -6.740 -4.216 1.00 93.81 76 ARG A C 1
ATOM 558 O O . ARG A 1 76 ? -5.871 -5.990 -4.508 1.00 93.81 76 ARG A O 1
ATOM 565 N N . MET A 1 77 ? -3.984 -6.399 -3.349 1.00 95.44 77 MET A N 1
ATOM 566 C CA . MET A 1 77 ? -3.890 -5.116 -2.657 1.00 95.44 77 MET A CA 1
ATOM 567 C C . MET A 1 77 ? -2.562 -4.430 -2.988 1.00 95.44 77 MET A C 1
ATOM 569 O O . MET A 1 77 ? -1.492 -5.017 -2.843 1.00 95.44 77 MET A O 1
ATOM 573 N N . GLY A 1 78 ? -2.619 -3.158 -3.361 1.00 94.75 78 GLY A N 1
ATOM 574 C CA . GLY A 1 78 ? -1.468 -2.265 -3.344 1.00 94.75 78 GLY A CA 1
ATOM 575 C C . GLY A 1 78 ? -1.480 -1.463 -2.051 1.00 94.75 78 GLY A C 1
ATOM 576 O O . GLY A 1 78 ? -2.504 -0.875 -1.716 1.00 94.75 78 GLY A O 1
ATOM 577 N N . TYR A 1 79 ? -0.366 -1.426 -1.320 1.00 93.88 79 TYR A N 1
ATOM 578 C CA . TYR A 1 79 ? -0.254 -0.628 -0.098 1.00 93.88 79 TYR A CA 1
ATOM 579 C C . TYR A 1 79 ? 0.871 0.397 -0.226 1.00 93.88 79 TYR A C 1
ATOM 581 O O . TYR A 1 79 ? 2.049 0.046 -0.319 1.00 93.88 79 TYR A O 1
ATOM 589 N N . VAL A 1 80 ? 0.488 1.671 -0.241 1.00 91.81 80 VAL A N 1
ATOM 590 C CA . VAL A 1 80 ? 1.389 2.819 -0.208 1.00 91.81 80 VAL A CA 1
ATOM 591 C C . VAL A 1 80 ? 1.515 3.249 1.245 1.00 91.81 80 VAL A C 1
ATOM 593 O O . VAL A 1 80 ? 0.611 3.868 1.799 1.00 91.81 80 VAL A O 1
ATOM 596 N N . ILE A 1 81 ? 2.626 2.871 1.871 1.00 84.75 81 ILE A N 1
ATOM 597 C CA . ILE A 1 81 ? 2.898 3.219 3.266 1.00 84.75 81 ILE A CA 1
ATOM 598 C C . ILE A 1 81 ? 3.468 4.632 3.391 1.00 84.75 81 ILE A C 1
ATOM 600 O O . ILE A 1 81 ? 4.043 5.167 2.43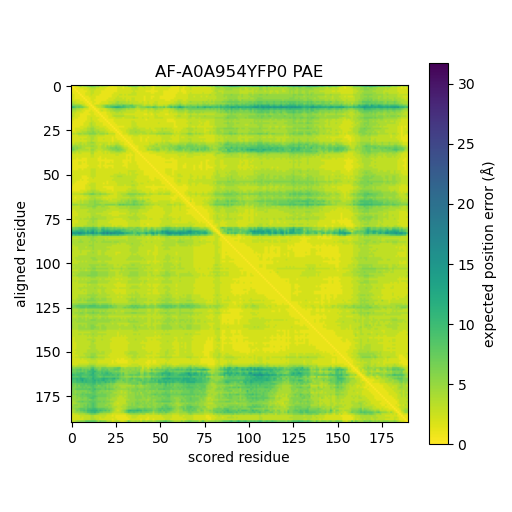6 1.00 84.75 81 ILE A O 1
ATOM 604 N N . GLN A 1 82 ? 3.372 5.180 4.599 1.00 75.75 82 GLN A N 1
ATOM 605 C CA . GLN A 1 82 ? 4.003 6.436 4.986 1.00 75.75 82 GLN A CA 1
ATOM 606 C C . GLN A 1 82 ? 5.506 6.416 4.636 1.00 75.75 82 GLN A C 1
ATOM 608 O O . GLN A 1 82 ? 6.181 5.401 4.807 1.00 75.75 82 GLN A O 1
ATOM 613 N N . GLU A 1 83 ? 6.016 7.522 4.084 1.00 71.69 83 GLU A N 1
ATOM 614 C CA . GLU A 1 83 ? 7.399 7.670 3.575 1.00 71.69 83 GLU A CA 1
ATOM 615 C C . GLU A 1 83 ? 7.777 6.739 2.401 1.00 71.69 83 GLU A C 1
ATOM 617 O O . GLU A 1 83 ? 8.941 6.628 2.009 1.00 71.69 83 GLU A O 1
ATOM 622 N N . GLY A 1 84 ? 6.796 6.074 1.787 1.00 71.75 84 GLY A N 1
ATOM 623 C CA . GLY A 1 84 ? 6.959 5.284 0.569 1.00 71.75 84 GLY A CA 1
ATOM 624 C C . GLY A 1 84 ? 7.567 3.896 0.776 1.00 71.75 84 GLY A C 1
ATOM 625 O O . GLY A 1 84 ? 7.414 3.038 -0.090 1.00 71.75 84 GLY A O 1
ATOM 626 N N . GLY A 1 85 ? 8.220 3.620 1.909 1.00 84.06 85 GLY A N 1
ATOM 627 C CA . GLY A 1 85 ? 8.686 2.277 2.273 1.00 84.06 85 GLY A CA 1
ATOM 628 C C . GLY A 1 85 ? 9.604 1.612 1.253 1.00 84.06 85 GLY A C 1
ATOM 629 O O . GLY A 1 85 ? 9.539 0.393 1.087 1.00 84.06 85 GLY A O 1
ATOM 630 N N . LEU A 1 86 ? 10.354 2.392 0.476 1.00 92.94 86 LEU A N 1
ATOM 631 C CA . LEU A 1 86 ? 11.229 1.877 -0.574 1.00 92.94 86 LEU A CA 1
ATOM 632 C C . LEU A 1 86 ? 12.445 1.187 0.048 1.00 92.94 86 LEU A C 1
ATOM 634 O O . LEU A 1 86 ? 13.002 1.658 1.036 1.00 92.94 86 LEU A O 1
ATOM 638 N N . PHE A 1 87 ? 12.884 0.082 -0.547 1.00 95.44 87 PHE A N 1
ATOM 639 C CA . PHE A 1 87 ? 14.096 -0.611 -0.133 1.00 95.44 87 PHE A CA 1
ATOM 640 C C . PHE A 1 87 ? 15.313 0.212 -0.577 1.00 95.44 87 PHE A C 1
ATOM 642 O O . PHE A 1 87 ? 15.537 0.340 -1.784 1.00 95.44 87 PHE A O 1
ATOM 649 N N . PRO A 1 88 ? 16.114 0.760 0.356 1.00 95.38 88 PRO A N 1
ATOM 650 C CA . PRO A 1 88 ? 17.153 1.741 0.027 1.00 95.38 88 PRO A CA 1
ATOM 651 C C . PRO A 1 88 ? 18.318 1.137 -0.766 1.00 95.38 88 PRO A C 1
ATOM 653 O O . PRO A 1 88 ? 18.984 1.838 -1.518 1.00 95.38 88 PRO A O 1
ATOM 656 N N . HIS A 1 89 ? 18.536 -0.172 -0.626 1.00 97.06 89 HIS A N 1
ATOM 657 C CA . HIS A 1 89 ? 19.588 -0.929 -1.305 1.00 97.06 89 HIS A CA 1
ATOM 658 C C . HIS A 1 89 ? 19.166 -1.458 -2.687 1.00 97.06 89 HIS A C 1
ATOM 660 O O . HIS A 1 89 ? 19.964 -2.096 -3.370 1.00 97.06 89 HIS A O 1
ATOM 666 N N . LEU A 1 90 ? 17.916 -1.231 -3.104 1.00 97.75 90 LEU A N 1
ATOM 667 C CA . LEU A 1 90 ? 17.421 -1.626 -4.418 1.00 97.75 90 LEU A CA 1
ATOM 668 C C . LEU A 1 90 ? 17.251 -0.393 -5.301 1.00 97.75 90 LEU A C 1
ATOM 670 O O . LEU A 1 90 ? 16.745 0.636 -4.860 1.00 97.75 90 LEU A O 1
ATOM 674 N N . LYS A 1 91 ? 17.609 -0.520 -6.579 1.00 98.38 91 LYS A N 1
ATOM 675 C CA . LYS A 1 91 ? 17.272 0.487 -7.592 1.00 98.38 91 LYS A CA 1
ATOM 676 C C . LYS A 1 91 ? 15.756 0.597 -7.771 1.00 98.38 91 LYS A C 1
ATOM 678 O O . LYS A 1 91 ? 15.024 -0.325 -7.404 1.00 98.38 91 LYS A O 1
ATOM 683 N N . VAL A 1 92 ? 15.281 1.694 -8.353 1.00 98.12 92 VAL A N 1
ATOM 684 C CA . VAL A 1 92 ? 13.850 1.939 -8.603 1.00 98.12 92 VAL A CA 1
ATOM 685 C C . VAL A 1 92 ? 13.192 0.780 -9.354 1.00 98.12 92 VAL A C 1
ATOM 687 O O . VAL A 1 92 ? 12.197 0.241 -8.873 1.00 98.12 92 VAL A O 1
ATOM 690 N N . GLU A 1 93 ? 13.785 0.326 -10.461 1.00 98.25 93 GLU A N 1
ATOM 691 C CA . GLU A 1 93 ? 13.293 -0.818 -11.248 1.00 98.25 93 GLU A CA 1
ATOM 692 C C . GLU A 1 93 ? 13.058 -2.062 -10.377 1.00 98.25 93 GLU A C 1
ATOM 694 O O . GLU A 1 93 ? 12.020 -2.720 -10.468 1.00 98.25 93 GLU A O 1
ATOM 699 N N . ARG A 1 94 ? 13.995 -2.353 -9.466 1.00 98.12 94 ARG A N 1
ATOM 700 C CA . ARG A 1 94 ? 13.922 -3.499 -8.549 1.00 98.12 94 ARG A CA 1
ATOM 701 C C . ARG A 1 94 ? 12.947 -3.288 -7.405 1.00 98.12 94 ARG A C 1
ATOM 703 O O . ARG A 1 94 ? 12.319 -4.251 -6.980 1.00 98.12 94 ARG A O 1
ATOM 710 N N . ASN A 1 95 ? 12.800 -2.057 -6.924 1.00 97.62 95 ASN A N 1
ATOM 711 C CA . ASN A 1 95 ? 11.780 -1.703 -5.944 1.00 97.62 95 ASN A CA 1
ATOM 712 C C . ASN A 1 95 ? 10.378 -1.974 -6.495 1.00 97.62 95 ASN A C 1
ATOM 714 O O . ASN A 1 95 ? 9.582 -2.635 -5.832 1.00 97.62 95 ASN A O 1
ATOM 718 N N . VAL A 1 96 ? 10.099 -1.492 -7.709 1.00 97.69 96 VAL A N 1
ATOM 719 C CA . VAL A 1 96 ? 8.793 -1.638 -8.364 1.00 97.69 96 VAL A CA 1
ATOM 720 C C . VAL A 1 96 ? 8.521 -3.100 -8.721 1.00 97.69 96 VAL A C 1
ATOM 722 O O . VAL A 1 96 ? 7.453 -3.618 -8.406 1.00 97.69 96 VAL A O 1
ATOM 725 N N . SER A 1 97 ? 9.499 -3.804 -9.300 1.00 98.06 97 SER A N 1
ATOM 726 C CA . SER A 1 97 ? 9.318 -5.179 -9.788 1.00 98.06 97 SER A CA 1
ATOM 727 C C . SER A 1 97 ? 9.485 -6.283 -8.741 1.00 98.06 97 SER A C 1
ATOM 729 O O . SER A 1 97 ? 9.306 -7.454 -9.080 1.00 98.06 97 SER A O 1
ATOM 731 N N . LEU A 1 98 ? 9.807 -5.959 -7.481 1.00 96.88 98 LEU A N 1
ATOM 732 C CA . LEU A 1 98 ? 10.187 -6.939 -6.452 1.00 96.88 98 LEU A CA 1
ATOM 733 C C . LEU A 1 98 ? 9.214 -8.125 -6.362 1.00 96.88 98 LEU A C 1
ATOM 735 O O . LEU A 1 98 ? 9.628 -9.285 -6.411 1.00 96.88 98 LEU A O 1
ATOM 739 N N . MET A 1 99 ? 7.914 -7.838 -6.257 1.00 95.94 99 MET A N 1
ATOM 740 C CA . MET A 1 99 ? 6.897 -8.883 -6.130 1.00 95.94 99 MET A CA 1
ATOM 741 C C . MET A 1 99 ? 6.616 -9.610 -7.446 1.00 95.94 99 MET A C 1
ATOM 743 O O . MET A 1 99 ? 6.438 -10.824 -7.417 1.00 95.94 99 MET A O 1
ATOM 747 N N . ALA A 1 100 ? 6.636 -8.920 -8.590 1.00 97.62 100 ALA A N 1
ATOM 748 C CA . ALA A 1 100 ? 6.484 -9.557 -9.901 1.00 97.62 100 ALA A CA 1
ATOM 749 C C . ALA A 1 100 ? 7.604 -10.581 -10.155 1.00 97.62 100 ALA A C 1
ATOM 751 O O . ALA A 1 100 ? 7.341 -11.717 -10.544 1.00 97.62 100 ALA A O 1
ATOM 752 N N . ARG A 1 101 ? 8.850 -10.220 -9.817 1.00 97.62 101 ARG A N 1
ATOM 753 C CA . ARG A 1 101 ? 10.009 -11.126 -9.867 1.00 97.62 101 ARG A CA 1
ATOM 754 C C . ARG A 1 101 ? 9.838 -12.318 -8.934 1.00 97.62 101 ARG A C 1
ATOM 756 O O . ARG A 1 101 ? 10.065 -13.449 -9.347 1.00 97.62 101 ARG A O 1
ATOM 763 N N . ARG A 1 102 ? 9.395 -12.083 -7.693 1.00 96.50 102 ARG A N 1
ATOM 764 C CA . ARG A 1 102 ? 9.120 -13.158 -6.723 1.00 96.50 102 ARG A CA 1
ATOM 765 C C . ARG A 1 102 ? 8.045 -14.133 -7.215 1.00 96.50 102 ARG A C 1
ATOM 767 O O . ARG A 1 102 ? 8.104 -15.310 -6.881 1.00 96.50 102 ARG A O 1
ATOM 774 N N . LEU A 1 103 ? 7.068 -13.648 -7.977 1.00 96.56 103 LEU A N 1
ATOM 775 C CA . LEU A 1 103 ? 6.005 -14.457 -8.578 1.00 96.56 103 LEU A CA 1
ATOM 776 C C . LEU A 1 103 ? 6.411 -15.099 -9.914 1.00 96.56 103 LEU A C 1
ATOM 778 O O . LEU A 1 103 ? 5.585 -15.765 -10.530 1.00 96.56 103 LEU A O 1
ATOM 782 N N . GLY A 1 104 ? 7.659 -14.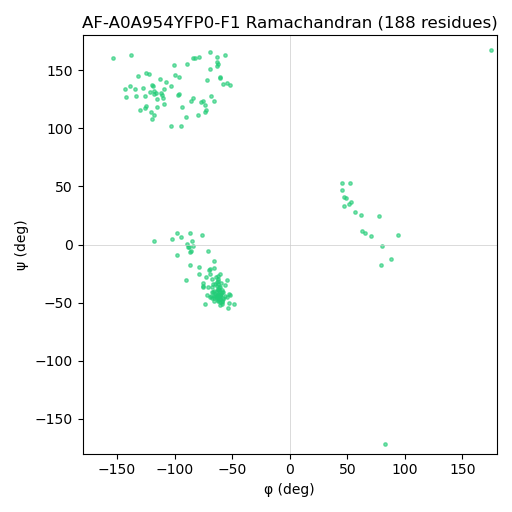924 -10.357 1.00 97.62 104 GLY A N 1
ATOM 783 C CA . GLY A 1 104 ? 8.185 -15.568 -11.559 1.00 97.62 104 GLY A CA 1
ATOM 784 C C . GLY A 1 104 ? 7.734 -14.931 -12.873 1.00 97.62 104 GLY A C 1
ATOM 785 O O . GLY A 1 104 ? 7.719 -15.614 -13.892 1.00 97.62 104 GLY A O 1
ATOM 786 N N . TRP A 1 105 ? 7.354 -13.647 -12.880 1.00 98.38 105 TRP A N 1
ATOM 787 C CA . TRP A 1 105 ? 7.062 -12.945 -14.134 1.00 98.38 105 TRP A CA 1
ATOM 788 C C . TRP A 1 105 ? 8.295 -12.919 -15.044 1.00 98.38 105 TRP A C 1
ATOM 790 O O . TRP A 1 105 ? 9.426 -12.770 -14.571 1.00 98.38 105 TRP A O 1
ATOM 800 N N . SER A 1 106 ? 8.067 -13.025 -16.356 1.00 98.38 106 SER A N 1
ATOM 801 C CA . SER A 1 106 ? 9.137 -12.897 -17.347 1.00 98.38 106 SER A CA 1
ATOM 802 C C . SER A 1 106 ? 9.748 -11.492 -17.311 1.00 98.38 106 SER A C 1
ATOM 804 O O . SER A 1 106 ? 9.087 -10.520 -16.928 1.00 98.38 106 SER A O 1
ATOM 806 N N . GLN A 1 107 ? 11.012 -11.370 -17.723 1.00 97.88 107 GLN A N 1
ATOM 807 C CA . GLN A 1 107 ? 11.671 -10.066 -17.780 1.00 97.88 107 GLN A CA 1
ATOM 808 C C . GLN A 1 107 ? 10.947 -9.116 -18.746 1.00 97.88 107 GLN A C 1
ATOM 810 O O . GLN A 1 107 ? 10.798 -7.944 -18.415 1.00 97.88 107 GLN A O 1
ATOM 815 N N . ASP A 1 108 ? 10.425 -9.622 -19.865 1.00 98.31 108 ASP A N 1
ATOM 816 C CA . ASP A 1 108 ? 9.682 -8.824 -20.846 1.00 98.31 108 ASP A CA 1
ATOM 817 C C . ASP A 1 108 ? 8.370 -8.288 -20.261 1.00 98.31 108 ASP A C 1
ATOM 819 O O . ASP A 1 108 ? 8.082 -7.097 -20.371 1.00 98.31 108 ASP A O 1
ATOM 823 N N . SER A 1 109 ? 7.613 -9.131 -19.545 1.00 98.38 109 SER A N 1
ATOM 824 C CA . SER A 1 109 ? 6.383 -8.711 -18.856 1.00 98.38 109 SER A CA 1
ATOM 825 C C . SER A 1 109 ? 6.658 -7.657 -17.782 1.00 98.38 109 SER A C 1
ATOM 827 O O . SER A 1 109 ? 5.869 -6.730 -17.604 1.00 98.38 109 SER A O 1
ATOM 829 N N . ILE A 1 110 ? 7.777 -7.783 -17.058 1.00 98.50 110 ILE A N 1
ATOM 830 C CA . ILE A 1 110 ? 8.194 -6.790 -16.061 1.00 98.50 110 ILE A CA 1
ATOM 831 C C . ILE A 1 110 ? 8.531 -5.463 -16.738 1.00 98.50 110 ILE A C 1
ATOM 833 O O . ILE A 1 110 ? 8.032 -4.434 -16.291 1.00 98.50 110 ILE A O 1
ATOM 837 N N . THR A 1 111 ? 9.342 -5.482 -17.799 1.00 98.06 111 THR A N 1
ATOM 838 C CA . THR A 1 111 ? 9.732 -4.274 -18.538 1.00 98.06 111 THR A CA 1
ATOM 839 C C . THR A 1 111 ? 8.496 -3.558 -19.083 1.00 98.06 111 THR A C 1
ATOM 841 O O . THR A 1 111 ? 8.277 -2.396 -18.757 1.00 98.06 111 THR A O 1
ATOM 844 N N . GLN A 1 112 ? 7.611 -4.280 -19.778 1.00 98.19 112 GLN A N 1
ATOM 845 C CA . GLN A 1 112 ? 6.377 -3.715 -20.328 1.00 98.19 112 GLN A CA 1
ATOM 846 C C . GLN A 1 112 ? 5.476 -3.110 -19.241 1.00 98.19 112 GLN A C 1
ATOM 848 O O . GLN A 1 112 ? 4.891 -2.041 -19.427 1.00 98.19 112 GLN A O 1
ATOM 853 N N . ARG A 1 113 ? 5.357 -3.779 -18.084 1.00 98.06 113 ARG A N 1
ATOM 854 C CA . ARG A 1 113 ? 4.563 -3.258 -16.965 1.00 98.06 113 ARG A CA 1
ATOM 855 C C . ARG A 1 113 ? 5.197 -2.009 -16.358 1.00 98.06 113 ARG A C 1
ATOM 857 O O . ARG A 1 113 ? 4.463 -1.078 -16.040 1.00 98.06 113 ARG A O 1
ATOM 864 N N . ILE A 1 114 ? 6.519 -1.972 -16.199 1.00 98.25 114 ILE A N 1
ATOM 865 C CA . ILE A 1 114 ? 7.228 -0.787 -15.699 1.00 98.25 114 ILE A CA 1
ATOM 866 C C . ILE A 1 114 ? 7.029 0.392 -16.648 1.00 98.25 114 ILE A C 1
ATOM 868 O O . ILE A 1 114 ? 6.698 1.470 -16.168 1.00 98.25 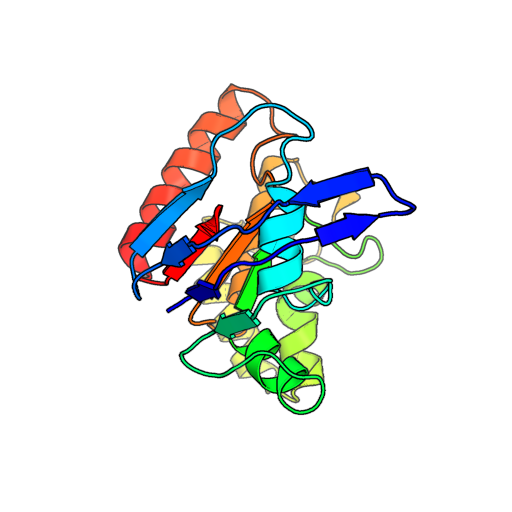114 ILE A O 1
ATOM 872 N N . ASP A 1 115 ? 7.141 0.191 -17.960 1.00 98.00 115 ASP A N 1
ATOM 873 C CA . ASP A 1 115 ? 6.950 1.259 -18.947 1.00 98.00 115 ASP A CA 1
ATOM 874 C C . ASP A 1 115 ? 5.536 1.853 -18.870 1.00 98.00 115 ASP A C 1
ATOM 876 O O . ASP A 1 115 ? 5.367 3.074 -18.818 1.00 98.00 115 ASP A O 1
ATOM 880 N N . ALA A 1 116 ? 4.515 0.997 -18.758 1.00 96.44 116 ALA A N 1
ATOM 881 C CA . ALA A 1 116 ? 3.134 1.435 -18.564 1.00 96.44 116 ALA A CA 1
ATOM 882 C C . ALA A 1 116 ? 2.951 2.225 -17.254 1.00 96.44 116 ALA A C 1
ATOM 884 O O . ALA A 1 116 ? 2.234 3.224 -17.221 1.00 96.44 116 ALA A O 1
ATOM 885 N N . LEU A 1 117 ? 3.613 1.804 -16.172 1.00 96.06 117 LEU A N 1
ATOM 886 C CA . LEU A 1 117 ? 3.563 2.492 -14.880 1.00 96.06 117 LEU A CA 1
ATOM 887 C C . LEU A 1 117 ? 4.322 3.824 -14.894 1.00 96.06 117 LEU A C 1
ATOM 889 O O . LEU A 1 117 ? 3.857 4.786 -14.282 1.00 96.06 117 LEU A O 1
ATOM 893 N N . CYS A 1 118 ? 5.451 3.907 -15.601 1.00 96.69 118 CYS A N 1
ATOM 894 C CA . CYS A 1 118 ? 6.174 5.156 -15.826 1.00 96.69 118 CYS A CA 1
ATOM 895 C C . CYS A 1 118 ? 5.292 6.156 -16.574 1.00 96.69 118 CYS A C 1
ATOM 897 O O . CYS A 1 118 ? 5.165 7.294 -16.131 1.00 96.69 118 CYS A O 1
ATOM 899 N N . ALA A 1 119 ? 4.620 5.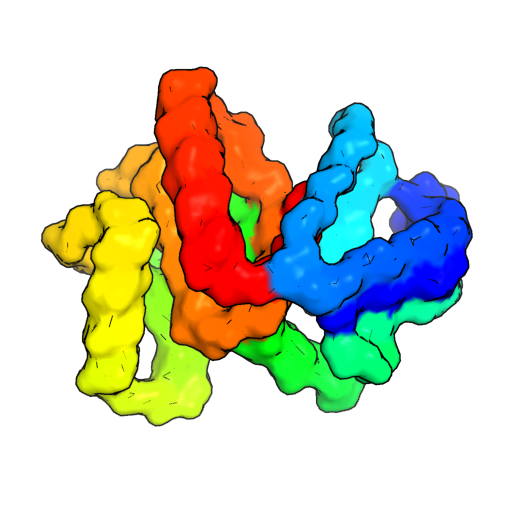719 -17.645 1.00 94.25 119 ALA A N 1
ATOM 900 C CA . ALA A 1 119 ? 3.684 6.555 -18.392 1.00 94.25 119 ALA A CA 1
ATOM 901 C C . ALA A 1 119 ? 2.505 7.020 -17.520 1.00 94.25 119 ALA A C 1
ATOM 903 O O . ALA A 1 119 ? 2.206 8.209 -17.478 1.00 94.25 119 ALA A O 1
ATOM 904 N N . LEU A 1 120 ? 1.884 6.105 -16.766 1.00 91.94 120 LEU A N 1
ATOM 905 C CA . LEU A 1 120 ? 0.751 6.409 -15.885 1.00 91.94 120 LEU A CA 1
ATOM 906 C C . LEU A 1 120 ? 1.101 7.430 -14.792 1.00 91.94 120 LEU A C 1
ATOM 908 O O . LEU A 1 120 ? 0.267 8.245 -14.408 1.00 91.94 120 LEU A O 1
ATOM 912 N N . THR A 1 121 ? 2.321 7.357 -14.258 1.00 90.69 121 THR A N 1
ATOM 913 C CA . THR A 1 121 ? 2.766 8.183 -13.125 1.00 90.69 121 THR A CA 1
ATOM 914 C C . THR A 1 121 ? 3.657 9.350 -13.537 1.00 90.69 121 THR A C 1
ATOM 916 O O . THR A 1 121 ? 4.166 10.051 -12.666 1.00 90.69 121 THR A O 1
ATOM 919 N N . HIS A 1 122 ? 3.860 9.562 -14.841 1.00 91.62 122 HIS A N 1
ATOM 920 C CA . HIS A 1 122 ? 4.803 10.542 -15.390 1.00 91.62 122 HIS A CA 1
ATOM 921 C C . HIS A 1 122 ? 6.221 10.408 -14.795 1.00 91.62 122 HIS A C 1
ATOM 923 O O . HIS A 1 122 ? 6.921 11.398 -14.574 1.00 91.62 122 HIS A O 1
ATOM 929 N N . PHE A 1 123 ? 6.652 9.177 -14.494 1.00 94.44 123 PHE A N 1
ATOM 930 C CA . PHE A 1 123 ? 7.972 8.910 -13.926 1.00 94.44 123 PHE A CA 1
ATOM 931 C C . PHE A 1 123 ? 9.039 8.821 -15.035 1.00 94.44 123 PHE A C 1
ATOM 933 O O . PHE A 1 123 ? 8.879 8.018 -15.959 1.00 94.44 123 PHE A O 1
ATOM 940 N N . PRO A 1 124 ? 10.142 9.592 -14.961 1.00 95.38 124 PRO A N 1
ATOM 941 C CA . PRO A 1 124 ? 11.196 9.557 -15.975 1.00 95.38 124 PRO A CA 1
ATOM 942 C C . PRO A 1 124 ? 11.925 8.206 -16.009 1.00 95.38 124 PRO A C 1
ATOM 944 O O . PRO A 1 124 ? 12.474 7.751 -15.001 1.00 95.38 124 PRO A O 1
ATOM 947 N N . ALA A 1 125 ? 11.947 7.556 -17.174 1.00 94.00 125 ALA A N 1
ATOM 948 C CA . ALA A 1 125 ? 12.510 6.212 -17.330 1.00 94.00 125 ALA A CA 1
ATOM 949 C C . ALA A 1 125 ? 14.028 6.145 -17.055 1.00 94.00 125 ALA A C 1
ATOM 951 O O . ALA A 1 125 ? 14.530 5.122 -16.589 1.00 94.00 125 ALA A O 1
ATOM 952 N N . ASP A 1 126 ? 14.764 7.237 -17.268 1.00 96.00 126 ASP A N 1
ATOM 953 C CA . ASP A 1 126 ? 16.198 7.355 -16.969 1.00 96.00 126 ASP A CA 1
ATOM 954 C C . ASP A 1 126 ? 16.507 7.270 -15.462 1.00 96.00 126 ASP A C 1
ATOM 956 O O . ASP A 1 126 ? 17.618 6.913 -15.061 1.00 96.00 126 ASP A O 1
ATOM 960 N N . LEU A 1 127 ? 15.511 7.514 -14.605 1.00 97.75 127 LEU A N 1
ATOM 961 C CA . LEU A 1 127 ? 15.645 7.396 -13.154 1.00 97.75 127 LEU A CA 1
ATOM 962 C C . LEU A 1 127 ? 15.409 5.969 -12.636 1.00 97.75 127 LEU A C 1
ATOM 964 O O . LEU A 1 127 ? 15.652 5.702 -11.457 1.00 97.75 127 LEU A O 1
ATOM 968 N N . LEU A 1 128 ? 15.007 5.015 -13.485 1.00 97.88 128 LEU A N 1
ATOM 969 C CA . LEU A 1 128 ? 14.776 3.619 -13.081 1.00 97.88 128 LEU A CA 1
ATOM 970 C C . LEU A 1 128 ? 16.035 2.933 -12.522 1.00 97.88 128 LEU A C 1
ATOM 972 O O . LEU A 1 128 ? 15.943 2.003 -11.712 1.00 97.88 128 LEU A O 1
ATOM 976 N N . THR A 1 129 ? 17.220 3.398 -12.925 1.00 97.81 129 THR A N 1
ATOM 977 C CA . THR A 1 129 ? 18.510 2.860 -12.475 1.00 97.81 129 THR A CA 1
ATOM 978 C C . THR A 1 129 ? 19.047 3.506 -11.198 1.00 97.81 129 THR A C 1
ATOM 980 O O . THR A 1 129 ? 20.114 3.096 -10.734 1.00 97.81 129 THR A O 1
ATOM 983 N N . ARG A 1 130 ? 18.340 4.496 -10.640 1.00 98.12 130 ARG A N 1
ATOM 984 C CA . ARG A 1 130 ? 18.718 5.216 -9.415 1.00 98.12 130 ARG A CA 1
ATOM 985 C C . ARG A 1 130 ? 18.283 4.474 -8.157 1.00 98.12 130 ARG A C 1
ATOM 987 O O . ARG A 1 130 ? 17.385 3.632 -8.194 1.00 98.12 130 ARG A O 1
ATOM 994 N N . TYR A 1 131 ? 18.904 4.807 -7.036 1.00 97.94 131 TYR A N 1
ATOM 995 C CA . TYR A 1 131 ? 18.488 4.411 -5.695 1.00 97.94 131 TYR A CA 1
ATOM 996 C C . TYR A 1 131 ? 17.498 5.427 -5.100 1.00 97.94 131 TYR A C 1
ATOM 998 O O . TYR A 1 131 ? 17.543 6.605 -5.453 1.00 97.94 131 TYR A O 1
ATOM 1006 N N . PRO A 1 132 ? 16.634 5.027 -4.144 1.00 95.69 132 PRO A N 1
ATOM 1007 C CA . PRO A 1 132 ? 15.656 5.926 -3.520 1.00 95.69 132 PRO A CA 1
ATOM 1008 C C . PRO A 1 132 ? 16.239 7.208 -2.905 1.00 95.69 132 PRO A C 1
ATOM 1010 O O . PRO A 1 132 ? 15.563 8.238 -2.875 1.00 95.69 132 PRO A O 1
ATOM 1013 N N . ALA A 1 133 ? 17.482 7.153 -2.417 1.00 95.25 133 ALA A N 1
ATOM 1014 C CA . ALA A 1 133 ? 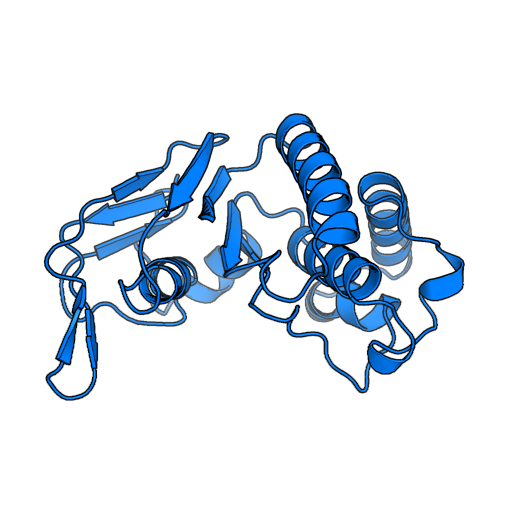18.181 8.302 -1.841 1.00 95.25 133 ALA A CA 1
ATOM 1015 C C . ALA A 1 133 ? 18.550 9.375 -2.883 1.00 95.25 133 ALA A C 1
ATOM 1017 O O . ALA A 1 133 ? 18.746 10.529 -2.523 1.00 95.25 133 ALA A O 1
ATOM 1018 N N . GLU A 1 134 ? 18.613 9.011 -4.165 1.00 96.38 134 GLU A N 1
ATOM 1019 C CA . GLU A 1 134 ? 18.926 9.921 -5.275 1.00 96.38 134 GLU A CA 1
ATOM 1020 C C . GLU A 1 134 ? 17.674 10.600 -5.857 1.00 96.38 134 GLU A C 1
ATOM 1022 O O . GLU A 1 134 ? 17.772 11.359 -6.818 1.00 96.38 134 GLU A O 1
ATOM 1027 N N . LEU A 1 135 ? 16.489 10.305 -5.313 1.00 93.69 135 LEU A N 1
ATOM 1028 C CA . LEU A 1 135 ? 15.211 10.821 -5.794 1.00 93.69 135 LEU A CA 1
ATOM 1029 C C . LEU A 1 135 ? 14.706 11.985 -4.934 1.00 93.69 135 LEU A C 1
ATOM 1031 O O . LEU A 1 135 ? 14.964 12.056 -3.731 1.00 93.69 135 LEU A O 1
ATOM 1035 N N . SER A 1 136 ? 13.889 12.858 -5.520 1.00 91.06 136 SER A N 1
ATOM 1036 C CA . SER A 1 136 ? 13.078 13.815 -4.763 1.00 91.06 136 SER A CA 1
ATOM 1037 C C . SER A 1 136 ? 11.964 13.110 -3.971 1.00 91.06 136 SER A C 1
ATOM 1039 O O . SER A 1 136 ? 11.635 11.947 -4.220 1.00 91.06 136 SER A O 1
ATOM 1041 N N . GLY A 1 137 ? 11.335 13.812 -3.021 1.00 87.88 137 GLY A N 1
ATOM 1042 C CA . GLY A 1 137 ? 10.191 13.274 -2.271 1.00 87.88 137 GLY A CA 1
ATOM 1043 C C . GLY A 1 137 ? 9.032 12.858 -3.184 1.00 87.88 137 GLY A C 1
ATOM 1044 O O . GLY A 1 137 ? 8.542 11.734 -3.089 1.00 87.88 137 GLY A O 1
ATOM 1045 N N . GLY A 1 138 ? 8.660 13.717 -4.139 1.00 88.62 138 GLY A N 1
ATOM 1046 C CA . GLY A 1 138 ? 7.613 13.412 -5.118 1.00 88.62 138 GLY A CA 1
ATOM 1047 C C . GLY A 1 138 ? 7.977 12.254 -6.054 1.00 88.62 138 GLY A C 1
ATOM 1048 O O . GLY A 1 138 ? 7.113 11.463 -6.425 1.00 88.62 138 GLY A O 1
ATOM 1049 N N . GLN A 1 139 ? 9.255 12.099 -6.415 1.00 92.06 139 GLN A N 1
ATOM 1050 C CA . GLN A 1 139 ? 9.721 10.946 -7.195 1.00 92.06 139 GLN A CA 1
ATOM 1051 C C . GLN A 1 139 ? 9.638 9.648 -6.382 1.00 92.06 139 GLN A C 1
ATOM 1053 O O . GLN A 1 139 ? 9.124 8.654 -6.889 1.00 92.06 139 GLN A O 1
ATOM 1058 N N . ARG A 1 140 ? 10.053 9.649 -5.106 1.00 92.19 140 ARG A N 1
ATOM 1059 C CA . ARG A 1 140 ? 9.876 8.484 -4.218 1.00 92.19 140 ARG A CA 1
ATOM 1060 C C . ARG A 1 140 ? 8.408 8.093 -4.075 1.00 92.19 140 ARG A C 1
ATOM 1062 O O . ARG A 1 140 ? 8.093 6.904 -4.082 1.00 92.19 140 ARG A O 1
ATOM 1069 N N . GLN A 1 141 ? 7.515 9.078 -3.992 1.00 90.00 141 GLN A N 1
ATOM 1070 C CA . GLN A 1 141 ? 6.081 8.829 -3.901 1.00 90.00 141 GLN A CA 1
ATOM 1071 C C . GLN A 1 141 ? 5.534 8.150 -5.163 1.00 90.00 141 GLN A C 1
ATOM 1073 O O . GLN A 1 141 ? 4.807 7.161 -5.056 1.00 90.00 141 GLN A O 1
ATOM 1078 N N . ARG A 1 142 ? 5.943 8.609 -6.354 1.00 91.88 142 ARG A N 1
ATOM 1079 C CA . ARG A 1 142 ? 5.592 7.965 -7.631 1.00 91.88 142 ARG A CA 1
ATOM 1080 C C . ARG A 1 142 ? 6.108 6.531 -7.699 1.00 91.88 142 ARG A C 1
ATOM 1082 O O . ARG A 1 142 ? 5.342 5.633 -8.027 1.00 91.88 142 ARG A O 1
ATOM 1089 N N . VAL A 1 143 ? 7.347 6.275 -7.276 1.00 94.81 143 VAL A N 1
ATOM 1090 C CA . VAL A 1 143 ? 7.892 4.907 -7.205 1.00 94.81 143 VAL A CA 1
ATOM 1091 C C 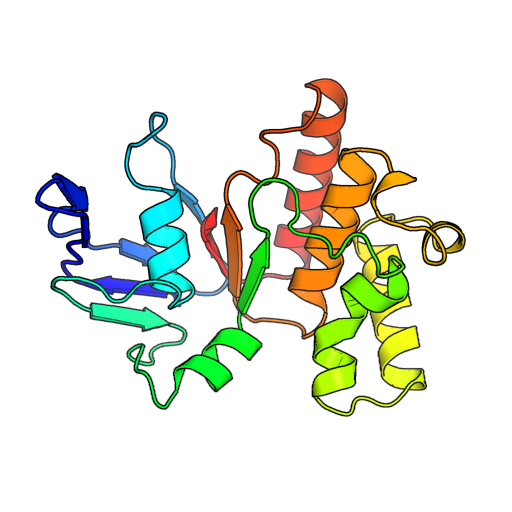. VAL A 1 143 ? 7.091 4.025 -6.241 1.00 94.81 143 VAL A C 1
ATOM 1093 O O . VAL A 1 143 ? 6.823 2.863 -6.549 1.00 94.81 143 VAL A O 1
ATOM 1096 N N . SER A 1 144 ? 6.671 4.560 -5.090 1.00 93.44 144 SER A N 1
ATOM 1097 C CA . SER A 1 144 ? 5.820 3.832 -4.140 1.00 93.44 144 SER A CA 1
ATOM 1098 C C . SER A 1 144 ? 4.468 3.460 -4.759 1.00 93.44 144 SER A C 1
ATOM 1100 O O . SER A 1 144 ? 4.036 2.310 -4.651 1.00 93.44 144 SER A O 1
ATOM 1102 N N . LEU A 1 145 ? 3.848 4.395 -5.487 1.00 92.94 145 LEU A N 1
ATOM 1103 C CA . LEU A 1 145 ? 2.613 4.159 -6.233 1.00 92.94 145 LEU A CA 1
ATOM 1104 C C . LEU A 1 145 ? 2.798 3.105 -7.334 1.00 92.94 145 LEU A C 1
ATOM 1106 O O . LEU A 1 145 ? 2.020 2.156 -7.402 1.00 92.94 145 LEU A O 1
ATOM 1110 N N . MET A 1 146 ? 3.847 3.220 -8.155 1.00 95.25 146 MET A N 1
ATOM 1111 C CA . MET A 1 146 ? 4.172 2.230 -9.191 1.00 95.25 146 MET A CA 1
ATOM 1112 C C . MET A 1 146 ? 4.340 0.835 -8.582 1.00 95.25 146 MET A C 1
ATOM 1114 O O . MET A 1 146 ? 3.791 -0.139 -9.091 1.00 95.25 146 MET A O 1
ATOM 1118 N N . ARG A 1 147 ? 5.054 0.727 -7.455 1.00 95.62 147 ARG A N 1
ATOM 1119 C CA . ARG A 1 147 ? 5.234 -0.542 -6.741 1.00 95.62 147 ARG A CA 1
ATOM 1120 C C . ARG A 1 147 ? 3.909 -1.110 -6.238 1.00 95.62 147 ARG A C 1
ATOM 1122 O O . ARG A 1 147 ? 3.679 -2.308 -6.388 1.00 95.62 147 ARG A O 1
ATOM 1129 N N . ALA A 1 148 ? 3.041 -0.276 -5.665 1.00 94.62 148 ALA A N 1
ATOM 1130 C CA . ALA A 1 148 ? 1.711 -0.695 -5.227 1.00 94.62 148 ALA A CA 1
ATOM 1131 C C . ALA A 1 148 ? 0.848 -1.183 -6.404 1.00 94.62 148 ALA A C 1
ATOM 1133 O O . ALA A 1 148 ? 0.091 -2.134 -6.249 1.00 94.62 148 ALA A O 1
ATOM 1134 N N . LEU A 1 149 ? 1.009 -0.587 -7.587 1.00 95.25 149 LEU A N 1
ATOM 1135 C CA . LEU A 1 149 ? 0.278 -0.931 -8.807 1.00 95.25 149 LEU A CA 1
ATOM 1136 C C . LEU A 1 149 ? 0.904 -2.069 -9.629 1.00 95.25 149 LEU A C 1
ATOM 1138 O O . LEU A 1 149 ? 0.292 -2.511 -10.604 1.00 95.25 149 LEU A O 1
ATOM 1142 N N . MET A 1 150 ? 2.095 -2.561 -9.271 1.00 96.75 150 MET A N 1
ATOM 1143 C CA . MET A 1 150 ? 2.852 -3.510 -10.099 1.00 96.75 150 MET A CA 1
ATOM 1144 C C . MET A 1 150 ? 2.041 -4.758 -10.459 1.00 96.75 150 MET A C 1
ATOM 1146 O O . MET A 1 150 ? 2.007 -5.147 -11.624 1.00 96.75 150 MET A O 1
ATOM 1150 N N . LEU A 1 151 ? 1.345 -5.338 -9.478 1.00 96.56 151 LEU A N 1
ATOM 1151 C CA . LEU A 1 151 ? 0.537 -6.552 -9.649 1.00 96.56 151 LEU A CA 1
ATOM 1152 C C . LEU A 1 151 ? -0.898 -6.291 -10.131 1.00 96.56 151 LEU A C 1
ATOM 1154 O O . LEU A 1 151 ? -1.711 -7.205 -10.109 1.00 96.56 151 LEU A O 1
ATOM 1158 N N . ASP A 1 152 ? -1.205 -5.059 -10.537 1.00 94.75 152 ASP A N 1
ATOM 1159 C CA . ASP A 1 152 ? -2.548 -4.622 -10.929 1.00 94.75 152 ASP A CA 1
ATOM 1160 C C . ASP A 1 152 ? -3.649 -4.930 -9.890 1.00 94.75 152 ASP A C 1
ATOM 1162 O O . ASP A 1 152 ? -4.667 -5.541 -10.214 1.00 94.75 152 ASP A O 1
ATOM 1166 N N . PRO A 1 153 ? -3.468 -4.523 -8.621 1.00 95.25 153 PRO A N 1
ATOM 1167 C CA . PRO A 1 153 ? -4.398 -4.877 -7.554 1.00 95.25 153 PRO A CA 1
ATOM 1168 C C . PRO A 1 153 ? -5.802 -4.294 -7.779 1.00 95.25 153 PRO A C 1
ATOM 1170 O O . PRO A 1 153 ? -5.967 -3.265 -8.435 1.00 95.25 153 PRO A O 1
ATOM 1173 N N . ASP A 1 154 ? -6.809 -4.916 -7.162 1.00 93.06 154 ASP A N 1
ATOM 1174 C CA . ASP A 1 154 ? -8.201 -4.434 -7.148 1.00 93.06 154 ASP A CA 1
ATOM 1175 C C . ASP A 1 154 ? -8.406 -3.297 -6.132 1.00 93.06 154 ASP A C 1
ATOM 1177 O O . ASP A 1 154 ? -9.350 -2.502 -6.227 1.00 93.06 154 ASP A O 1
ATOM 1181 N N . ILE A 1 155 ? -7.545 -3.274 -5.110 1.00 95.69 155 ILE A N 1
ATOM 1182 C CA . ILE A 1 155 ? -7.642 -2.409 -3.939 1.00 95.69 155 ILE A CA 1
ATOM 1183 C C . ILE A 1 155 ? -6.329 -1.666 -3.744 1.00 95.69 155 ILE A C 1
ATOM 1185 O O . ILE A 1 155 ? -5.258 -2.271 -3.762 1.00 95.69 155 ILE A O 1
ATOM 1189 N N . LEU A 1 156 ? -6.418 -0.367 -3.489 1.00 95.25 156 LEU A N 1
ATOM 1190 C CA . LEU A 1 156 ? -5.298 0.470 -3.097 1.00 95.25 156 LEU A CA 1
ATOM 1191 C C . LEU A 1 156 ? -5.537 1.037 -1.703 1.00 95.25 156 LEU A C 1
ATOM 1193 O O . LEU A 1 156 ? -6.585 1.613 -1.416 1.00 95.25 156 LEU A O 1
ATOM 1197 N N . LEU A 1 157 ? -4.540 0.871 -0.848 1.00 95.44 157 LEU A N 1
ATOM 1198 C CA . LEU A 1 157 ? -4.492 1.405 0.501 1.00 95.44 157 LEU A CA 1
ATOM 1199 C C . LEU A 1 157 ? -3.406 2.479 0.538 1.00 95.44 157 LEU A C 1
ATOM 1201 O O . LEU A 1 157 ? -2.280 2.217 0.107 1.00 95.44 157 LEU A O 1
ATOM 1205 N N . PHE A 1 158 ? -3.715 3.661 1.057 1.00 93.25 158 PHE A N 1
ATOM 1206 C CA . PHE A 1 158 ? -2.749 4.750 1.175 1.00 93.25 158 PHE A CA 1
ATOM 1207 C C . PHE A 1 158 ? -2.674 5.247 2.617 1.00 93.25 158 PHE A C 1
ATOM 1209 O O . PHE A 1 158 ? -3.649 5.760 3.141 1.00 93.25 158 PHE A O 1
ATOM 1216 N N . ASP A 1 159 ? -1.510 5.121 3.248 1.00 90.81 159 ASP A N 1
ATOM 1217 C CA . ASP A 1 159 ? -1.262 5.603 4.611 1.00 90.81 159 ASP A CA 1
ATOM 1218 C C . ASP A 1 159 ? -0.453 6.901 4.546 1.00 90.81 159 ASP A C 1
ATOM 1220 O O . ASP A 1 159 ? 0.745 6.879 4.264 1.00 90.81 159 ASP A O 1
ATOM 1224 N N . GLU A 1 160 ? -1.132 8.035 4.725 1.00 82.50 160 GLU A N 1
ATOM 1225 C CA . GLU A 1 160 ? -0.555 9.388 4.659 1.00 82.50 160 GLU A CA 1
ATOM 1226 C C . GLU A 1 160 ? 0.381 9.629 3.450 1.00 82.50 160 GLU A C 1
ATOM 1228 O O . GLU A 1 160 ? 1.503 10.127 3.596 1.00 82.50 160 GLU A O 1
ATOM 1233 N N . PRO A 1 161 ? -0.071 9.343 2.214 1.00 79.50 161 PRO A N 1
ATOM 1234 C CA . PRO A 1 161 ? 0.796 9.317 1.031 1.00 79.50 161 PRO A CA 1
ATOM 1235 C C . PRO A 1 161 ? 1.391 10.677 0.648 1.00 79.50 161 PRO A C 1
ATOM 1237 O O . PRO A 1 161 ? 2.296 10.753 -0.175 1.00 79.50 161 PRO A O 1
ATOM 1240 N N . LEU A 1 162 ? 0.870 11.765 1.211 1.00 82.69 162 LEU A N 1
ATOM 1241 C CA . LEU A 1 162 ? 1.278 13.132 0.898 1.00 82.69 162 LEU A CA 1
ATOM 1242 C C . LEU A 1 162 ? 1.863 13.871 2.110 1.00 82.69 162 LEU A C 1
ATOM 1244 O O . LEU A 1 162 ? 2.161 15.058 2.003 1.00 82.69 162 LEU A O 1
ATOM 1248 N N . GLY A 1 163 ? 1.995 13.205 3.265 1.00 77.50 163 GLY A N 1
ATOM 1249 C CA . GLY A 1 163 ? 2.349 13.857 4.532 1.00 77.50 163 GLY A CA 1
ATOM 1250 C C . GLY A 1 163 ? 3.772 14.424 4.574 1.00 77.50 163 GLY A C 1
ATOM 1251 O O . GLY A 1 163 ? 4.007 15.433 5.228 1.00 77.50 163 GLY A O 1
ATOM 1252 N N . ALA A 1 164 ? 4.704 13.811 3.840 1.00 74.38 164 ALA A N 1
ATOM 1253 C CA . ALA A 1 164 ? 6.126 14.170 3.837 1.00 74.38 164 ALA A CA 1
ATOM 1254 C C . ALA A 1 164 ? 6.549 15.075 2.658 1.00 74.38 164 ALA A C 1
ATOM 1256 O O . ALA A 1 164 ? 7.743 15.239 2.408 1.00 74.38 164 ALA A O 1
ATOM 1257 N N . LEU A 1 165 ? 5.591 15.610 1.894 1.00 80.75 165 LEU A N 1
ATOM 1258 C CA . LEU A 1 165 ? 5.854 16.449 0.721 1.00 80.75 165 LEU A CA 1
ATOM 1259 C C . LEU A 1 165 ? 5.703 17.933 1.066 1.00 80.75 165 LEU A C 1
ATOM 1261 O O . LEU A 1 165 ? 4.834 18.308 1.856 1.00 80.75 165 LEU A O 1
ATOM 1265 N N . ASP A 1 166 ? 6.520 18.784 0.442 1.00 84.56 166 ASP A N 1
ATOM 1266 C CA . ASP A 1 166 ? 6.321 20.230 0.512 1.00 84.56 166 ASP A CA 1
ATOM 1267 C C . ASP A 1 166 ? 4.967 20.624 -0.118 1.00 84.56 166 ASP A C 1
ATOM 1269 O O . ASP A 1 166 ? 4.439 19.887 -0.957 1.00 84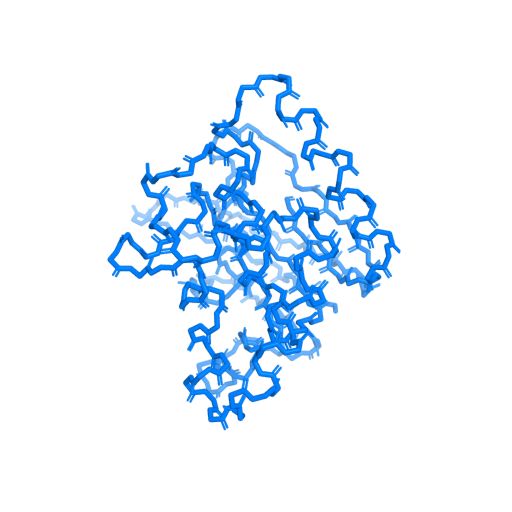.56 166 ASP A O 1
ATOM 1273 N N . PRO A 1 167 ? 4.370 21.767 0.268 1.00 83.75 167 PRO A N 1
ATOM 1274 C CA . PRO A 1 167 ? 3.016 22.125 -0.157 1.00 83.75 167 PRO A CA 1
ATOM 1275 C C . PRO A 1 167 ? 2.803 22.176 -1.675 1.00 83.75 167 PRO A C 1
ATOM 1277 O O . PRO A 1 167 ? 1.721 21.818 -2.141 1.00 83.75 167 PRO A O 1
ATOM 1280 N N . MET A 1 168 ? 3.813 22.602 -2.440 1.00 83.94 168 MET A N 1
ATOM 1281 C CA . MET A 1 168 ? 3.706 22.738 -3.892 1.00 83.94 168 MET A CA 1
ATOM 1282 C C . MET A 1 168 ? 3.717 21.359 -4.556 1.00 83.94 168 MET A C 1
ATOM 1284 O O . MET A 1 168 ? 2.775 21.011 -5.268 1.00 83.94 168 MET A O 1
ATOM 1288 N N . VAL A 1 169 ? 4.704 20.522 -4.223 1.00 81.06 169 VAL A N 1
ATOM 1289 C CA . VAL A 1 169 ? 4.785 19.142 -4.731 1.00 81.06 169 VAL A CA 1
ATOM 1290 C C . VAL A 1 169 ? 3.593 18.308 -4.261 1.00 81.06 169 VAL A C 1
ATOM 1292 O O . VAL A 1 169 ? 3.081 17.477 -5.010 1.00 81.06 169 VAL A O 1
ATOM 1295 N N . ARG A 1 170 ? 3.096 18.536 -3.040 1.00 85.31 170 ARG A N 1
ATOM 1296 C CA . ARG A 1 170 ? 1.887 17.882 -2.526 1.00 85.31 170 ARG A CA 1
ATOM 1297 C C . ARG A 1 170 ? 0.679 18.151 -3.418 1.00 85.31 170 ARG A C 1
ATOM 1299 O O . ARG A 1 170 ? -0.061 17.212 -3.702 1.00 85.31 170 ARG A O 1
ATOM 1306 N N . PHE A 1 171 ? 0.469 19.400 -3.831 1.00 85.88 171 PHE A N 1
ATOM 1307 C CA . PHE A 1 171 ? -0.651 19.760 -4.697 1.00 85.88 171 PHE A CA 1
ATOM 1308 C C . PHE A 1 171 ? -0.545 19.071 -6.063 1.00 85.88 171 PHE A C 1
ATOM 1310 O O . PHE A 1 171 ? -1.517 18.470 -6.517 1.00 85.88 171 PHE A O 1
ATOM 1317 N N . GLU A 1 172 ? 0.639 19.086 -6.677 1.00 83.44 172 GLU A N 1
ATOM 1318 C CA . GLU A 1 172 ? 0.889 18.430 -7.967 1.00 83.44 172 GLU A CA 1
ATOM 1319 C C . GLU A 1 172 ? 0.632 16.918 -7.900 1.00 83.44 172 GLU A C 1
ATOM 1321 O O . GLU A 1 172 ? -0.174 16.382 -8.663 1.00 83.44 172 GLU A O 1
ATOM 1326 N N . VAL A 1 173 ? 1.236 16.230 -6.923 1.00 82.19 173 VAL A N 1
ATOM 1327 C CA . VAL A 1 173 ? 1.064 14.779 -6.738 1.00 82.19 173 VAL A CA 1
ATOM 1328 C C . VAL A 1 173 ? -0.392 14.431 -6.407 1.00 82.19 173 VAL A C 1
ATOM 1330 O O . VAL A 1 173 ? -0.884 13.380 -6.816 1.00 82.19 173 VAL A O 1
ATOM 1333 N N . GLN A 1 174 ? -1.118 15.304 -5.703 1.00 86.50 174 GLN A N 1
ATOM 1334 C CA . GLN A 1 174 ? -2.540 15.103 -5.431 1.00 86.50 174 GLN A CA 1
ATOM 1335 C C . GLN A 1 174 ? -3.388 15.129 -6.712 1.00 86.50 174 GLN A C 1
ATOM 1337 O O . GLN A 1 174 ? -4.283 14.293 -6.852 1.00 86.50 174 GLN A O 1
ATOM 1342 N N . GLN A 1 175 ? -3.120 16.054 -7.642 1.00 86.19 175 GLN A N 1
ATOM 1343 C CA . GLN A 1 175 ? -3.833 16.097 -8.926 1.00 86.19 175 GLN A CA 1
ATOM 1344 C C . GLN A 1 175 ? -3.525 14.863 -9.779 1.00 86.19 175 GLN A C 1
ATOM 1346 O O . GLN A 1 175 ? -4.432 14.273 -10.366 1.00 86.19 175 GLN A O 1
ATOM 1351 N N . GLU A 1 176 ? -2.268 14.419 -9.791 1.00 85.00 176 GLU A N 1
ATOM 1352 C CA . GLU A 1 176 ? -1.873 13.192 -10.486 1.00 85.00 176 GLU A CA 1
ATOM 1353 C C . GLU A 1 176 ? -2.563 11.955 -9.904 1.00 85.00 176 GLU A C 1
ATOM 1355 O O . GLU A 1 176 ? -3.146 11.173 -10.652 1.00 85.00 176 GLU A O 1
ATOM 1360 N N . LEU A 1 177 ? -2.566 11.792 -8.575 1.00 85.56 177 LEU A N 1
ATOM 1361 C CA . LEU A 1 177 ? -3.250 10.673 -7.916 1.00 85.56 177 LEU A CA 1
ATOM 1362 C C . LEU A 1 177 ? -4.738 10.642 -8.252 1.00 85.56 177 LEU A C 1
ATOM 1364 O O . LEU A 1 177 ? -5.281 9.570 -8.512 1.00 85.56 177 LEU A O 1
ATOM 1368 N N . LYS A 1 178 ? -5.389 11.809 -8.284 1.00 86.88 178 LYS A N 1
ATOM 1369 C CA . LYS A 1 178 ? -6.793 11.914 -8.678 1.00 86.88 178 LYS A CA 1
ATOM 1370 C C . LYS A 1 178 ? -7.010 11.388 -10.102 1.00 86.88 178 LYS A C 1
ATOM 1372 O O . LYS A 1 178 ? -7.867 10.531 -10.292 1.00 86.88 178 LYS A O 1
ATOM 1377 N N . SER A 1 179 ? -6.192 11.829 -11.059 1.00 87.25 179 SER A N 1
ATOM 1378 C CA . SER A 1 179 ? -6.242 11.355 -12.451 1.00 87.25 179 SER A CA 1
ATOM 1379 C C . SER A 1 179 ? -6.012 9.840 -12.560 1.00 87.25 179 SER A C 1
ATOM 1381 O O . SER A 1 179 ? -6.744 9.129 -13.254 1.00 87.25 179 SER A O 1
ATOM 1383 N N . VAL A 1 180 ? -5.045 9.307 -11.805 1.00 86.94 180 VAL A N 1
ATOM 1384 C CA . VAL A 1 180 ? -4.770 7.864 -11.748 1.00 86.94 180 VAL A CA 1
ATOM 1385 C C . VAL A 1 180 ? -5.970 7.091 -11.193 1.00 86.94 180 VAL A C 1
ATOM 1387 O O . VAL A 1 180 ? -6.343 6.060 -11.751 1.00 86.94 180 VAL A O 1
ATOM 1390 N N . PHE A 1 181 ? -6.605 7.570 -10.121 1.00 87.12 181 PHE A N 1
ATOM 1391 C CA . PHE A 1 181 ? -7.769 6.899 -9.531 1.00 87.12 181 PHE A CA 1
ATOM 1392 C C . PHE A 1 181 ? -8.983 6.919 -10.461 1.00 87.12 181 PHE A C 1
ATOM 1394 O O . PHE A 1 181 ? -9.655 5.897 -10.594 1.00 87.12 181 PHE A O 1
ATOM 1401 N N . GLU A 1 182 ? -9.227 8.042 -11.141 1.00 85.75 182 GLU A N 1
ATOM 1402 C CA . GLU A 1 182 ? -10.285 8.169 -12.151 1.00 85.75 182 GLU A CA 1
ATOM 1403 C C . GLU A 1 182 ? -10.057 7.212 -13.329 1.00 85.75 182 GLU A C 1
ATOM 1405 O O . GLU A 1 182 ? -11.000 6.573 -13.796 1.00 85.75 182 GLU A O 1
ATOM 1410 N N . THR A 1 183 ? -8.803 7.048 -13.758 1.00 86.62 183 THR A N 1
ATOM 1411 C CA . THR A 1 183 ? -8.434 6.172 -14.880 1.00 86.62 183 THR A CA 1
ATOM 1412 C C . THR A 1 183 ? -8.550 4.688 -14.532 1.00 86.62 183 THR A C 1
ATOM 1414 O O . THR A 1 183 ? -9.032 3.898 -15.340 1.00 86.62 183 THR A O 1
ATOM 1417 N N . LEU A 1 184 ? -8.087 4.277 -13.346 1.00 85.62 184 LEU A N 1
ATOM 1418 C CA . LEU A 1 184 ? -7.964 2.855 -13.015 1.00 85.62 184 LEU A CA 1
ATOM 1419 C C . LEU A 1 184 ? -9.239 2.230 -12.430 1.00 85.62 184 LEU A C 1
ATOM 1421 O O . LEU A 1 184 ? -9.316 1.003 -12.361 1.00 85.62 184 LEU A O 1
ATOM 1425 N N . GLN A 1 185 ? -10.192 3.040 -11.949 1.00 88.12 185 GLN A N 1
ATOM 1426 C CA . GLN A 1 185 ? -11.438 2.592 -11.301 1.00 88.12 185 GLN A CA 1
ATOM 1427 C C . GLN A 1 185 ? -11.237 1.499 -10.227 1.00 88.12 185 GLN A C 1
ATOM 1429 O O . GLN A 1 185 ? -12.076 0.615 -10.033 1.00 88.12 185 GLN A O 1
ATOM 1434 N N . LYS A 1 186 ? -10.102 1.541 -9.514 1.00 91.88 186 LYS A N 1
ATOM 1435 C CA . LYS A 1 186 ? -9.806 0.627 -8.400 1.00 91.88 186 LYS A CA 1
ATOM 1436 C C . LYS A 1 186 ? -10.541 1.075 -7.141 1.00 91.88 186 LYS A C 1
ATOM 1438 O O . LYS A 1 186 ? -10.946 2.226 -7.007 1.00 91.88 186 LYS A O 1
ATOM 1443 N N . THR A 1 187 ? -10.687 0.166 -6.183 1.00 95.00 187 THR A N 1
ATOM 1444 C CA . THR A 1 187 ? -11.191 0.532 -4.851 1.00 95.00 187 THR A CA 1
ATOM 1445 C C . THR A 1 187 ? -10.068 1.213 -4.075 1.00 95.00 187 THR A C 1
ATOM 1447 O O . THR A 1 187 ? -9.022 0.597 -3.890 1.00 95.00 187 THR A O 1
ATOM 1450 N N . VAL A 1 188 ? -10.259 2.441 -3.597 1.00 94.56 188 VAL A N 1
ATOM 1451 C CA . VAL A 1 188 ? -9.226 3.185 -2.864 1.00 94.56 188 VAL A CA 1
ATOM 1452 C C . VAL A 1 188 ? -9.691 3.486 -1.442 1.00 94.56 188 VAL A C 1
ATOM 1454 O O . VAL A 1 188 ? -10.796 3.985 -1.240 1.00 94.56 188 VAL A O 1
ATOM 1457 N N . LEU A 1 189 ? -8.835 3.208 -0.460 1.00 95.19 189 LEU A N 1
ATOM 1458 C CA . LEU A 1 189 ? -8.997 3.631 0.930 1.00 95.19 189 LEU A CA 1
ATOM 1459 C C . LEU A 1 189 ? -7.742 4.399 1.362 1.00 95.19 189 LEU A C 1
ATOM 1461 O O . LEU A 1 189 ? -6.643 3.841 1.321 1.00 95.19 189 LEU A O 1
ATOM 1465 N N . LEU A 1 190 ? -7.903 5.667 1.743 1.00 91.38 190 LEU A N 1
ATOM 1466 C CA . LEU A 1 190 ? -6.811 6.570 2.126 1.00 91.38 190 LEU A CA 1
ATOM 1467 C C . LEU A 1 190 ? -7.126 7.393 3.370 1.00 91.38 190 LEU A C 1
ATOM 1469 O O . LEU A 1 190 ? -8.331 7.545 3.645 1.00 91.38 190 LEU A O 1
#

Radius of gyration: 16.85 Å; Cα contacts (8 Å, |Δi|>4): 318; chains: 1; bounding box: 38×42×48 Å

Mean predicted aligned error: 3.82 Å